Protein AF-A0A356FY74-F1 (afdb_monomer_lite)

Radius of gyration: 26.08 Å; chains: 1; bounding box: 62×65×78 Å

pLDDT: mean 78.7, std 21.92, range [28.75, 98.69]

Foldseek 3Di:
DDQAADADAAQPQQPDDDLPDALVSSLLSSLVSVLLNLLRHPLLVVLLPDDLVVVVVSLCQQQAPPHRLPCLVVSQVRFFKKFFLPDADPVRFTDIFTFGAQVVHLFKGFGSLLSSLLSSLQSSVSSVNDDPDDPVLVVCVVVPVPDSCPGQPDRFQSVLSSVLSNVQCVPQNSNRDSVNVSVSCVVSVVSHHIDGQQRIQTQKDQDDPPDALVVNCVSPQADSLQQCVQCVVDLARVDDDGRDIGGGDGSVRGQAGHPVVLVVLCPDCLCPPNDDDSNVVSVVSNVSNVVVVVVCVVVCVSNVNPPPDDDDDDDDPDDPPDDPVVVPPPDDDDDPVDDDPDPDDDDDD

Sequence (349 aa):
MKMTTYDIPKHEGFKHLNPKSSDYEKAVTGIFNEMKLRQQDKDVENIQKSNLIIKNKMMLFLARSNAKWDHKPVLKKHISSYFHKKLTNAKGRPATVFGTMIPGDNKYLYDHDIWSNIHYGYAGKLSDVYGWNLDIAGRLNDVANGHFNNVIGDKNTDANAVNLGMYLFDKYGTDLKKSDLEREVFNNRAKLNRYERKDLIEKLHIVKAGDTIFNIAKENNIAPEEILHKNPQLTDVRHLIPGTALKMPDPTEIRMLSDKDLNDVLNSSAYLFEHGEEHDKLVEVVKHHFEAKEDYKNLTALLNIAADAPLYVWETQNDDRVRAEHAERNGGVFDAENPQPRRSVQLPL

Structure (mmCIF, N/CA/C/O backbone):
data_AF-A0A356FY74-F1
#
_entry.id   AF-A0A356FY74-F1
#
loop_
_atom_site.group_PDB
_atom_site.id
_atom_site.type_symbol
_atom_site.label_atom_id
_atom_site.label_alt_id
_atom_site.label_comp_id
_atom_site.label_asym_id
_atom_site.label_entity_id
_atom_site.label_seq_id
_atom_site.pdbx_PDB_ins_code
_atom_site.Cartn_x
_atom_site.Cartn_y
_atom_site.Cartn_z
_atom_site.occupancy
_atom_site.B_iso_or_equiv
_atom_site.auth_seq_id
_atom_site.auth_comp_id
_atom_site.auth_asym_id
_atom_site.auth_atom_id
_atom_site.pdbx_PDB_model_num
ATOM 1 N N . MET A 1 1 ? -21.123 -5.390 34.838 1.00 45.50 1 MET A N 1
ATOM 2 C CA . MET A 1 1 ? -19.764 -5.180 35.387 1.00 45.50 1 MET A CA 1
ATOM 3 C C . MET A 1 1 ? -19.144 -4.036 34.593 1.00 45.50 1 MET A C 1
ATOM 5 O O . MET A 1 1 ? -19.097 -4.158 33.376 1.00 45.50 1 MET A O 1
ATOM 9 N N . LYS A 1 2 ? -18.793 -2.893 35.204 1.00 56.44 2 LYS A N 1
ATOM 10 C CA . LYS A 1 2 ? -18.087 -1.822 34.471 1.00 56.44 2 LYS A CA 1
ATOM 11 C C . LYS A 1 2 ? -16.688 -2.340 34.136 1.00 56.44 2 LYS A C 1
ATOM 13 O O . LYS A 1 2 ? -15.957 -2.685 35.059 1.00 56.44 2 LYS A O 1
ATOM 18 N N . MET A 1 3 ? -16.343 -2.438 32.853 1.00 64.88 3 MET A N 1
ATOM 19 C CA . MET A 1 3 ? -14.958 -2.696 32.459 1.00 64.88 3 MET A CA 1
ATOM 20 C C . MET A 1 3 ? -14.095 -1.495 32.857 1.00 64.88 3 MET A C 1
ATOM 22 O O . MET A 1 3 ? -14.506 -0.350 32.678 1.00 64.88 3 MET A O 1
ATOM 26 N N . THR A 1 4 ? -12.921 -1.756 33.426 1.00 84.19 4 THR A N 1
ATOM 27 C CA . THR A 1 4 ? -11.936 -0.719 33.746 1.00 84.19 4 THR A CA 1
ATOM 28 C C . THR A 1 4 ? -11.399 -0.111 32.451 1.00 84.19 4 THR A C 1
ATOM 30 O O . THR A 1 4 ? -11.009 -0.845 31.546 1.00 84.19 4 THR A O 1
ATOM 33 N N . THR A 1 5 ? -11.370 1.220 32.365 1.00 89.69 5 THR A N 1
ATOM 34 C CA . THR A 1 5 ? -10.857 1.962 31.202 1.00 89.69 5 THR A CA 1
ATOM 35 C C . THR A 1 5 ? -9.521 2.640 31.508 1.00 89.69 5 THR A C 1
ATOM 37 O O . THR A 1 5 ? -9.326 3.187 32.599 1.00 89.69 5 THR A O 1
ATOM 40 N N . TYR A 1 6 ? -8.632 2.690 30.522 1.00 93.75 6 TYR A N 1
ATOM 41 C CA . TYR A 1 6 ? -7.262 3.192 30.607 1.00 93.75 6 TYR A CA 1
ATOM 42 C C . TYR A 1 6 ? -7.039 4.372 29.656 1.00 93.75 6 TYR A C 1
ATOM 44 O O . TYR A 1 6 ? -7.752 4.531 28.668 1.00 93.75 6 TYR A O 1
ATOM 52 N N . ASP A 1 7 ? -6.046 5.211 29.953 1.00 94.50 7 ASP A N 1
ATOM 53 C CA . ASP A 1 7 ? -5.566 6.192 28.978 1.00 94.50 7 ASP A CA 1
ATOM 54 C C . ASP A 1 7 ? -4.569 5.503 28.046 1.00 94.50 7 ASP A C 1
ATOM 56 O O . ASP A 1 7 ? -3.434 5.218 28.430 1.00 94.50 7 ASP A O 1
ATOM 60 N N . ILE A 1 8 ? -5.035 5.139 26.855 1.00 95.50 8 ILE A N 1
ATOM 61 C CA . ILE A 1 8 ? -4.233 4.367 25.909 1.00 95.50 8 ILE A CA 1
ATOM 62 C C . ILE A 1 8 ? -3.360 5.320 25.093 1.00 95.50 8 ILE A C 1
ATOM 64 O O . ILE A 1 8 ? -3.893 6.240 24.470 1.00 95.50 8 ILE A O 1
ATOM 68 N N . PRO A 1 9 ? -2.037 5.114 25.028 1.00 95.25 9 PRO A N 1
ATOM 69 C CA . PRO A 1 9 ? -1.177 5.960 24.219 1.00 95.25 9 PRO A CA 1
ATOM 70 C C . PRO A 1 9 ? -1.485 5.869 22.723 1.00 95.25 9 PRO A C 1
ATOM 72 O O . PRO A 1 9 ? -2.018 4.887 22.203 1.00 95.25 9 PRO A O 1
ATOM 75 N N . LYS A 1 10 ? -1.087 6.914 22.001 1.00 94.88 10 LYS A N 1
ATOM 76 C CA . LYS A 1 10 ? -1.122 6.937 20.540 1.00 94.88 10 LYS A CA 1
ATOM 77 C C . LYS A 1 10 ? -0.196 5.854 19.965 1.00 94.88 10 LYS A C 1
ATOM 79 O O . LYS A 1 10 ? 0.964 5.765 20.365 1.00 94.88 10 LYS A O 1
ATOM 84 N N . HIS A 1 11 ? -0.702 5.104 18.980 1.00 96.12 11 HIS A N 1
ATOM 85 C CA . HIS A 1 11 ? 0.029 4.083 18.207 1.00 96.12 11 HIS A CA 1
ATOM 86 C C . HIS A 1 11 ? 0.535 2.880 19.022 1.00 96.12 11 HIS A C 1
ATOM 88 O O . HIS A 1 11 ? 1.480 2.202 18.614 1.00 96.12 11 HIS A O 1
ATOM 94 N N . GLU A 1 12 ? -0.081 2.606 20.170 1.00 97.25 12 GLU A N 1
ATOM 95 C CA . GLU A 1 12 ? 0.266 1.483 21.045 1.00 97.25 12 GLU A CA 1
ATOM 96 C C . GLU A 1 12 ? 0.179 0.124 20.326 1.00 97.25 12 GLU A C 1
ATOM 98 O O . GLU A 1 12 ? 1.065 -0.717 20.474 1.00 97.25 12 GLU A O 1
ATOM 103 N N . GLY A 1 13 ? -0.823 -0.064 19.462 1.00 97.12 13 GLY A N 1
ATOM 104 C CA . GLY A 1 13 ? -1.043 -1.298 18.706 1.00 97.12 13 GLY A CA 1
ATOM 105 C C . GLY A 1 13 ? 0.074 -1.644 17.715 1.00 97.12 13 GLY A C 1
ATOM 106 O O . GLY A 1 13 ? 0.161 -2.791 17.272 1.00 97.12 13 GLY A O 1
ATOM 107 N N . PHE A 1 14 ? 0.955 -0.686 17.410 1.00 97.75 14 PHE A N 1
ATOM 108 C CA . PHE A 1 14 ? 2.073 -0.839 16.477 1.00 97.75 14 PHE A CA 1
ATOM 109 C C . PHE A 1 14 ? 3.430 -1.100 17.159 1.00 97.75 14 PHE A C 1
ATOM 111 O O . PHE A 1 14 ? 4.399 -1.401 16.467 1.00 97.75 14 PHE A O 1
ATOM 118 N N . LYS A 1 15 ? 3.547 -1.007 18.493 1.00 95.69 15 LYS A N 1
ATOM 119 C CA . LYS A 1 15 ? 4.857 -1.055 19.181 1.00 95.69 15 LYS A CA 1
ATOM 120 C C . LYS A 1 15 ? 5.555 -2.418 19.165 1.00 95.69 15 LYS A C 1
ATOM 122 O O . LYS A 1 15 ? 6.780 -2.469 19.224 1.00 95.69 15 LYS A O 1
ATOM 127 N N . HIS A 1 16 ? 4.796 -3.509 19.105 1.00 92.88 16 HIS A N 1
ATOM 128 C CA . HIS A 1 16 ? 5.314 -4.877 19.255 1.00 92.88 16 HIS A CA 1
ATOM 129 C C . HIS A 1 16 ? 5.089 -5.737 18.006 1.00 92.88 16 HIS A C 1
ATOM 131 O O . HIS A 1 16 ? 4.932 -6.954 18.092 1.00 92.88 16 HIS A O 1
ATOM 137 N N . LEU A 1 17 ? 5.044 -5.103 16.832 1.00 95.19 17 LEU A N 1
ATOM 138 C CA . LEU A 1 17 ? 4.911 -5.814 15.566 1.00 95.19 17 LEU A CA 1
ATOM 139 C C . LEU A 1 17 ? 6.192 -6.587 15.241 1.00 95.19 17 LEU A C 1
ATOM 141 O O . LEU A 1 17 ? 7.301 -6.107 15.471 1.00 95.19 17 LEU A O 1
ATOM 145 N N . ASN A 1 18 ? 6.041 -7.772 14.650 1.00 94.12 18 ASN A N 1
ATOM 146 C CA . ASN A 1 18 ? 7.181 -8.529 14.150 1.00 94.12 18 ASN A CA 1
ATOM 147 C C . ASN A 1 18 ? 7.831 -7.762 12.976 1.00 94.12 18 ASN A C 1
ATOM 149 O O . ASN A 1 18 ? 7.186 -7.566 11.940 1.00 94.12 18 ASN A O 1
ATOM 153 N N . PRO A 1 19 ? 9.108 -7.349 13.082 1.00 88.94 19 PRO A N 1
ATOM 154 C CA . PRO A 1 19 ? 9.764 -6.558 12.042 1.00 88.94 19 PRO A CA 1
ATOM 155 C C . PRO A 1 19 ? 9.922 -7.321 10.719 1.00 88.94 19 PRO A C 1
ATOM 157 O O . PRO A 1 19 ? 9.977 -6.691 9.662 1.00 88.94 19 PRO A O 1
ATOM 160 N N . LYS A 1 20 ? 9.944 -8.662 10.764 1.00 89.06 20 LYS A N 1
ATOM 161 C CA . LYS A 1 20 ? 10.050 -9.538 9.586 1.00 89.06 20 LYS A CA 1
ATOM 162 C C . LYS A 1 20 ? 8.712 -9.795 8.887 1.00 89.06 20 LYS A C 1
ATOM 164 O O . LYS A 1 20 ? 8.700 -10.397 7.819 1.00 89.06 20 LYS A O 1
ATOM 169 N N . SER A 1 21 ? 7.594 -9.372 9.476 1.00 93.44 21 SER A N 1
ATOM 170 C CA . SER A 1 21 ? 6.282 -9.498 8.843 1.00 93.44 21 SER A CA 1
ATOM 171 C C . SER A 1 21 ? 6.189 -8.653 7.571 1.00 93.44 21 SER A C 1
ATOM 173 O O . SER A 1 21 ? 6.842 -7.610 7.452 1.00 93.44 21 SER A O 1
ATOM 175 N N . SER A 1 22 ? 5.342 -9.089 6.637 1.00 93.88 22 SER A N 1
ATOM 176 C CA . SER A 1 22 ? 5.011 -8.304 5.447 1.00 93.88 22 SER A CA 1
ATOM 177 C C . SER A 1 22 ? 4.361 -6.972 5.828 1.00 93.88 22 SER A C 1
ATOM 179 O O . SER A 1 22 ? 3.810 -6.816 6.921 1.00 93.88 22 SER A O 1
ATOM 181 N N . ASP A 1 23 ? 4.385 -6.015 4.907 1.00 95.56 23 ASP A N 1
ATOM 182 C CA . ASP A 1 23 ? 3.761 -4.706 5.112 1.00 95.56 23 ASP A CA 1
ATOM 183 C C . ASP A 1 23 ? 2.264 -4.824 5.407 1.00 95.56 23 ASP A C 1
ATOM 185 O O . ASP A 1 23 ? 1.752 -4.154 6.304 1.00 95.56 23 ASP A O 1
ATOM 189 N N . TYR A 1 24 ? 1.571 -5.726 4.701 1.00 97.19 24 TYR A N 1
ATOM 190 C CA . TYR A 1 24 ? 0.172 -6.049 4.980 1.00 97.19 24 TYR A CA 1
ATOM 191 C C . TYR A 1 24 ? -0.007 -6.544 6.409 1.00 97.19 24 TYR A C 1
ATOM 193 O O . TYR A 1 24 ? -0.835 -6.002 7.133 1.00 97.19 24 TYR A O 1
ATOM 201 N N . GLU A 1 25 ? 0.797 -7.524 6.824 1.00 97.88 25 GLU A N 1
ATOM 202 C CA . GLU A 1 25 ? 0.691 -8.136 8.145 1.00 97.88 25 GLU A CA 1
ATOM 203 C C . GLU A 1 25 ? 0.953 -7.119 9.263 1.00 97.88 25 GLU A C 1
ATOM 205 O O . GLU A 1 25 ? 0.241 -7.104 10.267 1.00 97.88 25 GLU A O 1
ATOM 210 N N . LYS A 1 26 ? 1.919 -6.213 9.073 1.00 98.12 26 LYS A N 1
ATOM 211 C CA . LYS A 1 26 ? 2.174 -5.095 9.992 1.00 98.12 26 LYS A CA 1
ATOM 212 C C . LYS A 1 26 ? 0.980 -4.144 10.068 1.00 98.12 26 LYS A C 1
ATOM 214 O O . LYS A 1 26 ? 0.550 -3.803 11.169 1.00 98.12 26 LYS A O 1
ATOM 219 N N . ALA A 1 27 ? 0.432 -3.738 8.922 1.00 98.25 27 ALA A N 1
ATOM 220 C CA . ALA A 1 27 ? -0.698 -2.816 8.864 1.00 98.25 27 ALA A CA 1
ATOM 221 C C . ALA A 1 27 ? -1.961 -3.413 9.502 1.00 98.25 27 ALA A C 1
ATOM 223 O O . ALA A 1 27 ? -2.534 -2.804 10.406 1.00 98.25 27 ALA A O 1
ATOM 224 N N . VAL A 1 28 ? -2.363 -4.621 9.092 1.00 98.44 28 VAL A N 1
ATOM 225 C CA . VAL A 1 28 ? -3.583 -5.268 9.594 1.00 98.44 28 VAL A CA 1
ATOM 226 C C . VAL A 1 28 ? -3.469 -5.612 11.079 1.00 98.44 28 VAL A C 1
ATOM 228 O O . VAL A 1 28 ? -4.415 -5.374 11.825 1.00 98.44 28 VAL A O 1
ATOM 231 N N . THR A 1 29 ? -2.308 -6.093 11.541 1.00 98.56 29 THR A N 1
ATOM 232 C CA . THR A 1 29 ? -2.083 -6.397 12.963 1.00 98.56 29 THR A CA 1
ATOM 233 C C . THR A 1 29 ? -2.094 -5.129 13.803 1.00 98.56 29 THR A C 1
ATOM 235 O O . THR A 1 29 ? -2.774 -5.086 14.825 1.00 98.56 29 THR A O 1
ATOM 238 N N . GLY A 1 30 ? -1.389 -4.080 13.367 1.00 98.44 30 GLY A N 1
ATOM 239 C CA . GLY A 1 30 ? -1.345 -2.811 14.088 1.00 98.44 30 GLY A CA 1
ATOM 240 C C . GLY A 1 30 ? -2.729 -2.184 14.237 1.00 98.44 30 GLY A C 1
ATOM 241 O O . GLY A 1 30 ? -3.134 -1.831 15.343 1.00 98.44 30 GLY A O 1
ATOM 242 N N . ILE A 1 31 ? -3.503 -2.135 13.148 1.00 98.50 31 ILE A N 1
ATOM 243 C CA . ILE A 1 31 ? -4.882 -1.632 13.178 1.00 98.50 31 ILE A CA 1
ATOM 244 C C . ILE A 1 31 ? -5.798 -2.502 14.028 1.00 98.50 31 ILE A C 1
ATOM 246 O O . ILE A 1 31 ? -6.584 -1.969 14.810 1.00 98.50 31 ILE A O 1
ATOM 250 N N . PHE A 1 32 ? -5.706 -3.824 13.902 1.00 98.69 32 PHE A N 1
ATOM 251 C CA . PHE A 1 32 ? -6.495 -4.733 14.723 1.00 98.69 32 PHE A CA 1
ATOM 252 C C . PHE A 1 32 ? -6.215 -4.519 16.216 1.00 98.69 32 PHE A C 1
ATOM 254 O O . PHE A 1 32 ? -7.147 -4.406 17.013 1.00 98.69 32 PHE A O 1
ATOM 261 N N . ASN A 1 33 ? -4.942 -4.388 16.592 1.00 98.44 33 ASN A N 1
ATOM 262 C CA . ASN A 1 33 ? -4.545 -4.100 17.965 1.00 98.44 33 ASN A CA 1
ATOM 263 C C . ASN A 1 33 ? -5.109 -2.753 18.438 1.00 98.44 33 ASN A C 1
ATOM 265 O O . ASN A 1 33 ? -5.674 -2.687 19.526 1.00 98.44 33 ASN A O 1
ATOM 269 N N . GLU A 1 34 ? -5.031 -1.699 17.618 1.00 98.25 34 GLU A N 1
ATOM 270 C CA . GLU A 1 34 ? -5.652 -0.404 17.931 1.00 98.25 34 GLU A CA 1
ATOM 271 C C . GLU A 1 34 ? -7.166 -0.541 18.157 1.00 98.25 34 GLU A C 1
ATOM 273 O O . GLU A 1 34 ? -7.675 -0.036 19.155 1.00 98.25 34 GLU A O 1
ATOM 278 N N . MET A 1 35 ? -7.888 -1.283 17.306 1.00 97.94 35 MET A N 1
ATOM 279 C CA . MET A 1 35 ? -9.326 -1.544 17.481 1.00 97.94 35 MET A CA 1
ATOM 280 C C . MET A 1 35 ? -9.641 -2.258 18.801 1.00 97.94 35 MET A C 1
ATOM 282 O O . MET A 1 35 ? -10.640 -1.940 19.450 1.00 97.94 35 MET A O 1
ATOM 286 N N . LYS A 1 36 ? -8.805 -3.221 19.210 1.00 97.19 36 LYS A N 1
ATOM 287 C CA . LYS A 1 36 ? -8.963 -3.933 20.487 1.00 97.19 36 LYS A CA 1
ATOM 288 C C . LYS A 1 36 ? -8.682 -3.044 21.681 1.00 97.19 36 LYS A C 1
ATOM 290 O O . LYS A 1 36 ? -9.467 -3.032 22.624 1.00 97.19 36 LYS A O 1
ATOM 295 N N . LEU A 1 37 ? -7.627 -2.246 21.601 1.00 96.88 37 LEU A N 1
ATOM 296 C CA . LEU A 1 37 ? -7.288 -1.275 22.626 1.00 96.88 37 LEU A CA 1
ATOM 297 C C . LEU A 1 37 ? -8.432 -0.275 22.846 1.00 96.88 37 LEU A C 1
ATOM 299 O O . LEU A 1 37 ? -8.812 -0.039 23.990 1.00 96.88 37 LEU A O 1
ATOM 303 N N . ARG A 1 38 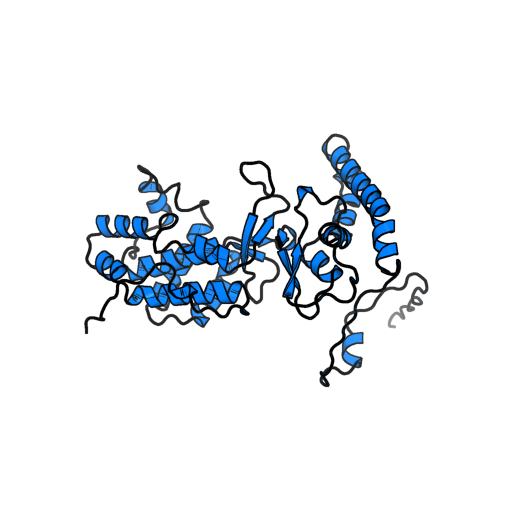? -9.076 0.230 21.781 1.00 95.56 38 ARG A N 1
ATOM 304 C CA . ARG A 1 38 ? -10.202 1.178 21.906 1.00 95.56 38 ARG A CA 1
ATOM 305 C C . ARG A 1 38 ? -11.344 0.687 22.807 1.00 95.56 38 ARG A C 1
ATOM 307 O O . ARG A 1 38 ? -12.022 1.514 23.405 1.00 95.56 38 ARG A O 1
ATOM 314 N N . GLN A 1 39 ? -11.542 -0.624 22.961 1.00 94.12 39 GLN A N 1
ATOM 315 C CA . GLN A 1 39 ? -12.596 -1.186 23.822 1.00 94.12 39 GLN A CA 1
ATOM 316 C C . GLN A 1 39 ? -12.434 -0.825 25.307 1.00 94.12 39 GLN A C 1
ATOM 318 O O . GLN A 1 39 ? -13.412 -0.839 26.049 1.00 94.12 39 GLN A O 1
ATOM 323 N N . GLN A 1 40 ? -11.212 -0.505 25.738 1.00 93.88 40 GLN A N 1
ATOM 324 C CA . GLN A 1 40 ? -10.881 -0.141 27.117 1.00 93.88 40 GLN A CA 1
ATOM 325 C C . GLN A 1 40 ? -10.337 1.291 27.214 1.00 93.88 40 GLN A C 1
ATOM 327 O O . GLN A 1 40 ? -9.708 1.643 28.207 1.00 93.88 40 GLN A O 1
ATOM 332 N N . ASP A 1 41 ? -10.538 2.127 26.197 1.00 95.81 41 ASP A N 1
ATOM 333 C CA . ASP A 1 41 ? -9.978 3.478 26.151 1.00 95.81 41 ASP A CA 1
ATOM 334 C C . ASP A 1 41 ? -10.898 4.489 26.851 1.00 95.81 41 ASP A C 1
ATOM 336 O O . ASP A 1 41 ? -12.095 4.569 26.559 1.00 95.81 41 ASP A O 1
ATOM 340 N N . LYS A 1 42 ? -10.339 5.307 27.749 1.00 95.81 42 LYS A N 1
ATOM 341 C CA . LYS A 1 42 ? -11.064 6.401 28.417 1.00 95.81 42 LYS A CA 1
ATOM 342 C C . LYS A 1 42 ? -11.674 7.381 27.420 1.00 95.81 42 LYS A C 1
ATOM 344 O O . LYS A 1 42 ? -12.750 7.907 27.685 1.00 95.81 42 LYS A O 1
ATOM 349 N N . ASP A 1 43 ? -11.030 7.611 26.276 1.00 95.19 43 ASP A N 1
ATOM 350 C CA . ASP A 1 43 ? -11.584 8.491 25.244 1.00 95.19 43 ASP A CA 1
ATOM 351 C C . ASP A 1 43 ? -12.907 7.955 24.684 1.00 95.19 43 ASP A C 1
ATOM 353 O O . ASP A 1 43 ? -13.856 8.719 24.516 1.00 95.19 43 ASP A O 1
ATOM 357 N N . VAL A 1 44 ? -13.004 6.639 24.468 1.00 94.88 44 VAL A N 1
ATOM 358 C CA . VAL A 1 44 ? -14.241 5.982 24.020 1.00 94.88 44 VAL A CA 1
ATOM 359 C C . VAL A 1 44 ? -15.322 6.098 25.094 1.00 94.88 44 VAL A C 1
ATOM 361 O O . VAL A 1 44 ? -16.447 6.491 24.787 1.00 94.88 44 VAL A O 1
ATOM 364 N N . GLU A 1 45 ? -14.981 5.839 26.360 1.00 94.62 45 GLU A N 1
ATOM 365 C CA . GLU A 1 45 ? -15.925 5.969 27.479 1.00 94.62 45 GLU A CA 1
ATOM 366 C C . GLU A 1 45 ? -16.451 7.410 27.622 1.00 94.62 45 GLU A C 1
ATOM 368 O O . GLU A 1 45 ? -17.647 7.637 27.829 1.00 94.62 45 GLU A O 1
ATOM 373 N N . ASN A 1 46 ? -15.565 8.399 27.474 1.00 93.69 46 ASN A N 1
ATOM 374 C CA . ASN A 1 46 ? -15.916 9.815 27.543 1.00 93.69 46 ASN A CA 1
ATOM 375 C C . ASN A 1 46 ? -16.833 10.230 26.384 1.00 93.69 46 ASN A C 1
ATOM 377 O O . ASN A 1 46 ? -17.787 10.982 26.601 1.00 93.69 46 ASN A O 1
ATOM 381 N N . ILE A 1 47 ? -16.591 9.721 25.169 1.00 91.94 47 ILE A N 1
ATOM 382 C CA . ILE A 1 47 ? -17.488 9.945 24.031 1.00 91.94 47 ILE A CA 1
ATOM 383 C C . ILE A 1 47 ? -18.859 9.331 24.323 1.00 91.94 47 ILE A C 1
ATOM 385 O O . ILE A 1 47 ? -19.864 10.034 24.255 1.00 91.94 47 ILE A O 1
ATOM 389 N N . GLN A 1 48 ? -18.927 8.060 24.720 1.00 92.81 48 GLN A N 1
ATOM 390 C CA . GLN A 1 48 ? -20.198 7.367 24.966 1.00 92.81 48 GLN A CA 1
ATOM 391 C C . GLN A 1 48 ? -21.090 8.090 25.991 1.00 92.81 48 GLN A C 1
ATOM 393 O O . GLN A 1 48 ? -22.304 8.160 25.798 1.00 92.81 48 GLN A O 1
ATOM 398 N N . LYS A 1 49 ? -20.497 8.672 27.045 1.00 92.81 49 LYS A N 1
ATOM 399 C CA . LYS A 1 49 ? -21.201 9.434 28.098 1.00 92.81 49 LYS A CA 1
ATOM 400 C C . LYS A 1 49 ? -21.638 10.844 27.680 1.00 92.81 49 LYS A C 1
ATOM 402 O O . LYS A 1 49 ? -22.378 11.495 28.416 1.00 92.81 49 LYS A O 1
ATOM 407 N N . SER A 1 50 ? -21.161 11.341 26.545 1.00 89.19 50 SER A N 1
ATOM 408 C CA . SER A 1 50 ? -21.406 12.708 26.084 1.00 89.19 50 SER A CA 1
ATOM 409 C C . SER A 1 50 ? -22.690 12.827 25.254 1.00 89.19 50 SER A C 1
ATOM 411 O O . SER A 1 50 ? -23.190 11.852 24.700 1.00 89.19 50 SER A O 1
ATOM 413 N N . ASN A 1 51 ? -23.228 14.043 25.107 1.00 88.75 51 ASN A N 1
ATOM 414 C CA . ASN A 1 51 ? -24.326 14.291 24.162 1.00 88.75 51 ASN A CA 1
ATOM 415 C C . ASN A 1 51 ? -23.832 14.284 22.701 1.00 88.75 51 ASN A C 1
ATOM 417 O O . ASN A 1 51 ? -22.645 14.483 22.441 1.00 88.75 51 ASN A O 1
ATOM 421 N N . LEU A 1 52 ? -24.750 14.122 21.742 1.00 80.75 52 LEU A N 1
ATOM 422 C CA . LEU A 1 52 ? -24.443 13.928 20.317 1.00 80.75 52 LEU A CA 1
ATOM 423 C C . LEU A 1 52 ? -23.506 14.991 19.709 1.00 80.75 52 LEU A C 1
ATOM 425 O O . LEU A 1 52 ? -22.623 14.658 18.921 1.00 80.75 52 LEU A O 1
ATOM 429 N N . ILE A 1 53 ? -23.662 16.267 20.077 1.00 77.50 53 ILE A N 1
ATOM 430 C CA . ILE A 1 53 ? -22.812 17.350 19.553 1.00 77.50 53 ILE A CA 1
ATOM 431 C C . ILE A 1 53 ? -21.373 17.176 20.048 1.00 77.50 53 ILE A C 1
ATOM 433 O O . ILE A 1 53 ? -20.422 17.305 19.275 1.00 77.50 53 ILE A O 1
ATOM 437 N N . ILE A 1 54 ? -21.210 16.868 21.336 1.00 83.56 54 ILE A N 1
ATOM 438 C CA . ILE A 1 54 ? -19.898 16.644 21.948 1.00 83.56 54 ILE A CA 1
ATOM 439 C C . ILE A 1 54 ? -19.265 15.363 21.396 1.00 83.56 54 ILE A C 1
ATOM 441 O O . ILE A 1 54 ? -18.085 15.393 21.050 1.00 83.56 54 ILE A O 1
ATOM 445 N N . LYS A 1 55 ? -20.047 14.288 21.211 1.00 86.50 55 LYS A N 1
ATOM 446 C CA . LYS A 1 55 ? -19.582 13.038 20.590 1.00 86.50 55 LYS A CA 1
ATOM 447 C C . LYS A 1 55 ? -18.894 13.290 19.250 1.00 86.50 55 LYS A C 1
ATOM 449 O O . LYS A 1 55 ? -17.746 12.895 19.057 1.00 86.50 55 LYS A O 1
ATOM 454 N N . ASN A 1 56 ? -19.564 14.024 18.361 1.00 78.56 56 ASN A N 1
ATOM 455 C CA . ASN A 1 56 ? -19.037 14.350 17.035 1.00 78.56 56 ASN A CA 1
ATOM 456 C C . ASN A 1 56 ? -17.756 15.196 17.105 1.00 78.56 56 ASN A C 1
ATOM 458 O O . ASN A 1 56 ? -16.801 14.935 16.373 1.00 78.56 56 ASN A O 1
ATOM 462 N N . LYS A 1 57 ? -17.703 16.187 18.006 1.00 80.19 57 LYS A N 1
ATOM 463 C CA . LYS A 1 57 ? -16.508 17.027 18.195 1.00 80.19 57 LYS A CA 1
ATOM 464 C C . LYS A 1 57 ? -15.314 16.226 18.712 1.00 80.19 57 LYS A C 1
ATOM 466 O O . LYS A 1 57 ? -14.206 16.404 18.214 1.00 80.19 57 LYS A O 1
ATOM 471 N N . MET A 1 58 ? -15.532 15.350 19.690 1.00 84.19 58 MET A N 1
ATOM 472 C CA . MET A 1 58 ? -14.482 14.499 20.250 1.00 84.19 58 MET A CA 1
ATOM 473 C C . MET A 1 58 ? -13.963 13.492 19.221 1.00 84.19 58 MET A C 1
ATOM 475 O O . MET A 1 58 ? -12.752 13.363 19.066 1.00 84.19 58 MET A O 1
ATOM 479 N N . MET A 1 59 ? -14.858 12.855 18.457 1.00 84.69 59 MET A N 1
ATOM 480 C CA . MET A 1 59 ? -14.480 11.963 17.356 1.00 84.69 59 MET A CA 1
ATOM 481 C C . MET A 1 59 ? -13.569 12.674 16.348 1.00 84.69 59 MET A C 1
ATOM 483 O O . MET A 1 59 ? -12.481 12.191 16.035 1.00 84.69 59 MET A O 1
ATOM 487 N N . LEU A 1 60 ? -13.968 13.867 15.891 1.00 80.12 60 LEU A N 1
ATOM 488 C CA . LEU A 1 60 ? -13.158 14.667 14.970 1.00 80.12 60 LEU A CA 1
ATOM 489 C C . LEU A 1 60 ? -11.806 15.056 15.584 1.00 80.12 60 LEU A C 1
ATOM 491 O O . LEU A 1 60 ? -10.776 14.999 14.916 1.00 80.12 60 LEU A O 1
ATOM 495 N N . PHE A 1 61 ? -11.787 15.425 16.863 1.00 83.62 61 PHE A N 1
ATOM 496 C CA . PHE A 1 61 ? -10.557 15.779 17.566 1.00 83.62 61 PHE A CA 1
ATOM 497 C C . PHE A 1 61 ? -9.569 14.609 17.672 1.00 83.62 61 PHE A C 1
ATOM 499 O O . PHE A 1 61 ? -8.361 14.830 17.569 1.00 83.62 61 PHE A O 1
ATOM 506 N N . LEU A 1 62 ? -10.062 13.383 17.859 1.00 87.56 62 LEU A N 1
ATOM 507 C CA . LEU A 1 62 ? -9.229 12.183 17.965 1.00 87.56 62 LEU A CA 1
ATOM 508 C C . LEU A 1 62 ? -8.763 11.662 16.602 1.00 87.56 62 LEU A C 1
ATOM 510 O O . LEU A 1 62 ? -7.677 11.089 16.532 1.00 87.56 62 LEU A O 1
ATOM 514 N N . ALA A 1 63 ? -9.545 11.880 15.539 1.00 86.38 63 ALA A N 1
ATOM 515 C CA . ALA A 1 63 ? -9.263 11.401 14.183 1.00 86.38 63 ALA A CA 1
ATOM 516 C C . ALA A 1 63 ? -8.570 12.428 13.264 1.00 86.38 63 ALA A C 1
ATOM 518 O O . ALA A 1 63 ? -8.137 12.071 12.169 1.00 86.38 63 ALA A O 1
ATOM 519 N N . ARG A 1 64 ? -8.456 13.704 13.666 1.00 81.19 64 ARG A N 1
ATOM 520 C CA . ARG A 1 64 ? -7.754 14.727 12.868 1.00 81.19 64 ARG A CA 1
ATOM 521 C C . ARG A 1 64 ? -6.287 14.359 12.628 1.00 81.19 64 ARG A C 1
ATOM 523 O O . ARG A 1 64 ? -5.692 13.589 13.378 1.00 81.19 64 ARG A O 1
ATOM 530 N N . SER A 1 65 ? -5.685 14.996 11.625 1.00 81.81 65 SER A N 1
ATOM 531 C CA . SER A 1 65 ? -4.275 14.799 11.269 1.00 81.81 65 SER A CA 1
ATOM 532 C C . SER A 1 65 ? -3.354 14.840 12.492 1.00 81.81 65 SER A C 1
ATOM 534 O O . SER A 1 65 ? -3.389 15.773 13.300 1.00 81.81 65 SER A O 1
ATOM 536 N N . ASN A 1 66 ? -2.535 13.801 12.618 1.00 85.62 66 ASN A N 1
ATOM 537 C CA . ASN A 1 66 ? -1.591 13.552 13.693 1.00 85.62 66 ASN A CA 1
ATOM 538 C C . ASN A 1 66 ? -2.210 13.440 15.105 1.00 85.62 66 ASN A C 1
ATOM 540 O O . ASN A 1 66 ? -1.479 13.519 16.095 1.00 85.62 66 ASN A O 1
ATOM 544 N N . ALA A 1 67 ? -3.517 13.221 15.244 1.00 88.56 67 ALA A N 1
ATOM 545 C CA . ALA A 1 67 ? -4.146 12.939 16.534 1.00 88.56 67 ALA A CA 1
ATOM 546 C C . ALA A 1 67 ? -4.006 11.462 16.947 1.00 88.56 67 ALA A C 1
ATOM 548 O O . ALA A 1 67 ? -3.290 10.685 16.313 1.00 88.56 67 ALA A O 1
ATOM 549 N N . LYS A 1 68 ? -4.628 11.094 18.074 1.00 94.44 68 LYS A N 1
ATOM 550 C CA . LYS A 1 68 ? -4.478 9.777 18.713 1.00 94.44 68 LYS A CA 1
ATOM 551 C C . LYS A 1 68 ? -4.959 8.628 17.827 1.00 94.44 68 LYS A C 1
ATOM 553 O O . LYS A 1 68 ? -4.343 7.568 17.848 1.00 94.44 68 LYS A O 1
ATOM 558 N N . TRP A 1 69 ? -6.036 8.826 17.069 1.00 93.50 69 TRP A N 1
ATOM 559 C CA . TRP A 1 69 ? -6.604 7.795 16.196 1.00 93.50 69 TRP A CA 1
ATOM 560 C C . TRP A 1 69 ? -6.083 7.889 14.760 1.00 93.50 69 TRP A C 1
ATOM 562 O O . TRP A 1 69 ? -6.369 6.990 13.975 1.00 93.50 69 TRP A O 1
ATOM 572 N N . ASP A 1 70 ? -5.305 8.924 14.417 1.00 92.56 70 ASP A N 1
ATOM 573 C CA . ASP A 1 70 ? -4.665 9.025 13.106 1.00 92.56 70 ASP A CA 1
ATOM 574 C C . ASP A 1 70 ? -3.445 8.107 13.017 1.00 92.56 70 ASP A C 1
ATOM 576 O O . ASP A 1 70 ? -2.351 8.409 13.516 1.00 92.56 70 ASP A O 1
ATOM 580 N N . HIS A 1 71 ? -3.646 6.973 12.350 1.00 95.88 71 HIS A N 1
ATOM 581 C CA . HIS A 1 71 ? -2.632 5.935 12.184 1.00 95.88 71 HIS A CA 1
ATOM 582 C C . HIS A 1 71 ? -1.810 6.100 10.904 1.00 95.88 71 HIS A C 1
ATOM 584 O O . HIS A 1 71 ? -0.815 5.395 10.729 1.00 95.88 71 HIS A O 1
ATOM 590 N N . LYS A 1 72 ? -2.136 7.067 10.032 1.00 93.25 72 LYS A N 1
ATOM 591 C CA . LYS A 1 72 ? -1.403 7.290 8.771 1.00 93.25 72 LYS A CA 1
ATOM 592 C C . LYS A 1 72 ? 0.096 7.524 9.020 1.00 93.25 72 LYS A C 1
ATOM 594 O O . LYS A 1 72 ? 0.912 6.886 8.352 1.00 93.25 72 LYS A O 1
ATOM 599 N N . PRO A 1 73 ? 0.519 8.336 10.016 1.00 95.00 73 PRO A N 1
ATOM 600 C CA . PRO A 1 73 ? 1.940 8.558 10.276 1.00 95.00 73 PRO A CA 1
ATOM 601 C C . PRO A 1 73 ? 2.697 7.317 10.761 1.00 95.00 73 PRO A C 1
ATOM 603 O O . PRO A 1 73 ? 3.874 7.178 10.436 1.00 95.00 73 PRO A O 1
ATOM 606 N N . VAL A 1 74 ? 2.070 6.430 11.547 1.00 96.75 74 VAL A N 1
ATOM 607 C CA . VAL A 1 74 ? 2.738 5.200 12.013 1.00 96.75 74 VAL A CA 1
ATOM 608 C C . VAL A 1 74 ? 2.751 4.125 10.939 1.00 96.75 74 VAL A C 1
ATOM 610 O O . VAL A 1 74 ? 3.760 3.439 10.800 1.00 96.75 74 VAL A O 1
ATOM 613 N N . LEU A 1 75 ? 1.703 4.034 10.120 1.00 96.81 75 LEU A N 1
ATOM 614 C CA . LEU A 1 75 ? 1.659 3.131 8.972 1.00 96.81 75 LEU A CA 1
ATOM 615 C C . LEU A 1 75 ? 2.819 3.406 8.011 1.00 96.81 75 LEU A C 1
ATOM 617 O O . LEU A 1 75 ? 3.557 2.482 7.694 1.00 96.81 75 LEU A O 1
ATOM 621 N N . LYS A 1 76 ? 3.079 4.676 7.666 1.00 95.50 76 LYS A N 1
ATOM 622 C CA . LYS A 1 76 ? 4.214 5.084 6.807 1.00 95.50 76 LYS A CA 1
ATOM 623 C C . LYS A 1 76 ? 5.597 4.667 7.325 1.00 95.50 76 LYS A C 1
ATOM 625 O O . LYS A 1 76 ? 6.549 4.676 6.555 1.00 95.50 76 LYS A O 1
ATOM 630 N N . LYS A 1 77 ? 5.731 4.337 8.616 1.00 95.25 77 LYS A N 1
ATOM 631 C CA . LYS A 1 77 ? 6.985 3.829 9.205 1.00 95.25 77 LYS A CA 1
ATOM 632 C C . LYS A 1 77 ? 7.140 2.313 9.073 1.00 95.25 77 LYS A C 1
ATOM 634 O O . LYS A 1 77 ? 8.245 1.813 9.239 1.00 95.25 77 LYS A O 1
ATOM 639 N N . HIS A 1 78 ? 6.045 1.595 8.835 1.00 94.75 78 HIS A N 1
ATOM 640 C CA . HIS A 1 78 ? 5.995 0.132 8.864 1.00 94.75 78 HIS A CA 1
ATOM 641 C C . HIS A 1 78 ? 5.758 -0.504 7.495 1.00 94.75 78 HIS A C 1
ATOM 643 O O . HIS A 1 78 ? 5.907 -1.719 7.383 1.00 94.75 78 HIS A O 1
ATOM 649 N N . ILE A 1 79 ? 5.377 0.285 6.490 1.00 95.25 79 ILE A N 1
ATOM 650 C CA . ILE A 1 79 ? 5.039 -0.198 5.148 1.00 95.25 79 ILE A CA 1
ATOM 651 C C . ILE A 1 79 ? 5.873 0.507 4.082 1.00 95.25 79 ILE A C 1
ATOM 653 O O . ILE A 1 79 ? 6.315 1.646 4.267 1.00 95.25 79 ILE A O 1
ATOM 657 N N . SER A 1 80 ? 6.043 -0.166 2.951 1.00 94.94 80 SER A N 1
ATOM 658 C CA . SER A 1 80 ? 6.832 0.320 1.831 1.00 94.94 80 SER A CA 1
ATOM 659 C C . SER A 1 80 ? 6.202 1.533 1.156 1.00 94.94 80 SER A C 1
ATOM 661 O O . SER A 1 80 ? 4.996 1.797 1.228 1.00 94.94 80 SER A O 1
ATOM 663 N N . SER A 1 81 ? 7.062 2.281 0.472 1.00 96.06 81 SER A N 1
ATOM 664 C CA . SER A 1 81 ? 6.679 3.447 -0.312 1.00 96.06 81 SER A CA 1
ATOM 665 C C . SER A 1 81 ? 7.060 3.248 -1.768 1.00 96.06 81 SER A C 1
ATOM 667 O O . SER A 1 81 ? 8.068 2.610 -2.076 1.00 96.06 81 SER A O 1
ATOM 669 N N . TYR A 1 82 ? 6.258 3.827 -2.652 1.00 97.25 82 TYR A N 1
ATOM 670 C CA . TYR A 1 82 ? 6.385 3.674 -4.091 1.00 97.25 82 TYR A CA 1
ATOM 671 C C . TYR A 1 82 ? 6.284 5.042 -4.766 1.00 97.25 82 TYR A C 1
ATOM 673 O O . TYR A 1 82 ? 5.553 5.922 -4.304 1.00 97.25 82 TYR A O 1
ATOM 681 N N . PHE A 1 83 ? 7.000 5.228 -5.866 1.00 97.25 83 PHE A N 1
ATOM 682 C CA . PHE A 1 83 ? 6.731 6.286 -6.826 1.00 97.25 83 PHE A CA 1
ATOM 683 C C . PHE A 1 83 ? 5.586 5.869 -7.748 1.00 97.25 83 PHE A C 1
ATOM 685 O O . PHE A 1 83 ? 5.581 4.752 -8.261 1.00 97.25 83 PHE A O 1
ATOM 692 N N . HIS A 1 84 ? 4.639 6.769 -7.998 1.00 95.69 84 HIS A N 1
ATOM 693 C CA . HIS A 1 84 ? 3.621 6.574 -9.024 1.00 95.69 84 HIS A CA 1
ATOM 694 C C . HIS A 1 84 ? 4.130 7.111 -10.366 1.00 95.69 84 HIS A C 1
ATOM 696 O O . HIS A 1 84 ? 4.504 8.277 -10.455 1.00 95.69 84 HIS A O 1
ATOM 702 N N . LYS A 1 85 ? 4.096 6.295 -11.426 1.00 91.06 85 LYS A N 1
ATOM 703 C CA . LYS A 1 85 ? 4.668 6.651 -12.740 1.00 91.06 85 LYS A CA 1
ATOM 704 C C . LYS A 1 85 ? 3.953 7.817 -13.426 1.00 91.06 85 LYS A C 1
ATOM 706 O O . LYS A 1 85 ? 4.582 8.623 -14.091 1.00 91.06 85 LYS A O 1
ATOM 711 N N . LYS A 1 86 ? 2.630 7.888 -13.256 1.00 88.75 86 LYS A N 1
ATOM 712 C CA . LYS A 1 86 ? 1.756 8.860 -13.945 1.00 88.75 86 LYS A CA 1
ATOM 713 C C . LYS A 1 86 ? 1.279 10.036 -13.090 1.00 88.75 86 LYS A C 1
ATOM 715 O O . LYS A 1 86 ? 0.881 11.057 -13.633 1.00 88.75 86 LYS A O 1
ATOM 720 N N . LEU A 1 87 ? 1.252 9.886 -11.765 1.00 90.62 87 LEU A N 1
ATOM 721 C CA . LEU A 1 87 ? 0.714 10.909 -10.872 1.00 90.62 87 LEU A CA 1
ATOM 722 C C . LEU A 1 87 ? 1.854 11.764 -10.348 1.00 90.62 87 LEU A C 1
ATOM 724 O O . LEU A 1 87 ? 2.904 11.244 -9.972 1.00 90.62 87 LEU A O 1
ATOM 728 N N . THR A 1 88 ? 1.617 13.066 -10.255 1.00 90.06 88 THR A N 1
ATOM 729 C CA . THR A 1 88 ? 2.560 14.024 -9.686 1.00 90.06 88 THR A CA 1
ATOM 730 C C . THR A 1 88 ? 1.997 14.640 -8.412 1.00 90.06 88 THR A C 1
ATOM 732 O O . THR A 1 88 ? 0.790 14.700 -8.184 1.00 90.06 88 THR A O 1
ATOM 735 N N . ASN A 1 89 ? 2.889 15.063 -7.524 1.00 88.75 89 ASN A N 1
ATOM 736 C CA . ASN A 1 89 ? 2.535 15.867 -6.366 1.00 88.75 89 ASN A CA 1
ATOM 737 C C . ASN A 1 89 ? 2.421 17.352 -6.751 1.00 88.75 89 ASN A C 1
ATOM 739 O O . ASN A 1 89 ? 2.774 17.756 -7.855 1.00 88.75 89 ASN A O 1
ATOM 743 N N . ALA A 1 90 ? 2.011 18.195 -5.799 1.00 86.88 90 ALA A N 1
ATOM 744 C CA . ALA A 1 90 ? 1.856 19.641 -6.002 1.00 86.88 90 ALA A CA 1
ATOM 745 C C . ALA A 1 90 ? 3.136 20.380 -6.457 1.00 86.88 90 ALA A C 1
ATOM 747 O O . ALA A 1 90 ? 3.063 21.533 -6.864 1.00 86.88 90 ALA A O 1
ATOM 748 N N . LYS A 1 91 ? 4.313 19.743 -6.374 1.00 89.06 91 LYS A N 1
ATOM 749 C CA . LYS A 1 91 ? 5.599 20.278 -6.849 1.00 89.06 91 LYS A CA 1
ATOM 750 C C . LYS A 1 91 ? 5.996 19.730 -8.228 1.00 89.06 91 LYS A C 1
ATOM 752 O O . LYS A 1 91 ? 7.148 19.888 -8.616 1.00 89.06 91 LYS A O 1
ATOM 757 N N . GLY A 1 92 ? 5.100 19.023 -8.919 1.00 89.19 92 GLY A N 1
ATOM 758 C CA . GLY A 1 92 ? 5.356 18.412 -10.226 1.00 89.19 92 GLY A CA 1
ATOM 759 C C . GLY A 1 92 ? 6.271 17.183 -10.199 1.00 89.19 92 GLY A C 1
ATOM 760 O O . GLY A 1 92 ? 6.621 16.674 -11.255 1.00 89.19 92 GLY A O 1
ATOM 761 N N . ARG A 1 93 ? 6.666 16.682 -9.019 1.00 90.56 93 ARG A N 1
ATOM 762 C CA . ARG A 1 93 ? 7.476 15.453 -8.893 1.00 90.56 93 ARG A CA 1
ATOM 763 C C . ARG A 1 93 ? 6.574 14.227 -8.796 1.00 90.56 93 ARG A C 1
ATOM 765 O O . ARG A 1 93 ? 5.454 14.389 -8.305 1.00 90.56 93 ARG A O 1
ATOM 772 N N . PRO A 1 94 ? 7.037 13.014 -9.134 1.00 93.75 94 PRO A N 1
ATOM 773 C CA . PRO A 1 94 ? 6.225 11.813 -8.982 1.00 93.75 94 PRO A CA 1
ATOM 774 C C . PRO A 1 94 ? 5.626 11.669 -7.584 1.00 93.75 94 PRO A C 1
ATOM 776 O O . PRO A 1 94 ? 6.271 11.909 -6.552 1.00 93.75 94 PRO A O 1
ATOM 779 N N . ALA A 1 95 ? 4.345 11.317 -7.553 1.00 94.62 95 ALA A N 1
ATOM 780 C CA . ALA A 1 95 ? 3.614 11.128 -6.317 1.00 94.62 95 ALA A CA 1
ATOM 781 C C . ALA A 1 95 ? 4.208 9.944 -5.546 1.00 94.62 95 ALA A C 1
ATOM 783 O O . ALA A 1 95 ? 4.606 8.932 -6.121 1.00 94.62 95 ALA A O 1
ATOM 784 N N . THR A 1 96 ? 4.281 10.084 -4.224 1.00 94.44 96 THR A N 1
ATOM 785 C CA . THR A 1 96 ? 4.693 8.993 -3.339 1.00 94.44 96 THR A CA 1
ATOM 786 C C . THR A 1 96 ? 3.460 8.369 -2.728 1.00 94.44 96 THR A C 1
ATOM 788 O O . THR A 1 96 ? 2.734 9.052 -2.006 1.00 94.44 96 THR A O 1
ATOM 791 N N . VAL A 1 97 ? 3.265 7.083 -2.979 1.00 94.62 97 VAL A N 1
ATOM 792 C CA . VAL A 1 97 ? 2.190 6.299 -2.376 1.00 94.62 97 VAL A CA 1
ATOM 793 C C . VAL A 1 97 ? 2.775 5.365 -1.326 1.00 94.62 97 VAL A C 1
ATOM 795 O O . VAL A 1 97 ? 3.881 4.846 -1.480 1.00 94.62 97 VAL A O 1
ATOM 798 N N . PHE A 1 98 ? 2.040 5.174 -0.240 1.00 96.38 98 PHE A N 1
ATOM 799 C CA . PHE A 1 98 ? 2.337 4.176 0.780 1.00 96.38 98 PHE A CA 1
ATOM 800 C C . PHE A 1 98 ? 1.193 3.185 0.767 1.00 96.38 98 PHE A C 1
ATOM 802 O O . PHE A 1 98 ? 0.034 3.591 0.669 1.00 96.38 98 PHE A O 1
ATOM 809 N N . GLY A 1 99 ? 1.492 1.899 0.863 1.00 95.19 99 GLY A N 1
ATOM 810 C CA . GLY A 1 99 ? 0.436 0.914 0.753 1.00 95.19 99 GLY A CA 1
ATOM 811 C C . GLY A 1 99 ? 0.892 -0.500 1.004 1.00 95.19 99 GLY A C 1
ATOM 812 O O . GLY A 1 99 ? 2.066 -0.764 1.252 1.00 95.19 99 GLY A O 1
ATOM 813 N N . THR A 1 100 ? -0.073 -1.405 0.948 1.00 95.06 100 THR A N 1
ATOM 814 C CA . THR A 1 100 ? 0.150 -2.832 1.149 1.00 95.06 100 THR A CA 1
ATOM 815 C C . THR A 1 100 ? -0.507 -3.622 0.025 1.00 95.06 100 THR A C 1
ATOM 817 O O . THR A 1 100 ? -1.582 -3.270 -0.458 1.00 95.06 100 THR A O 1
ATOM 820 N N . MET A 1 101 ? 0.140 -4.695 -0.426 1.00 94.25 101 MET A N 1
ATOM 821 C CA . MET A 1 101 ? -0.539 -5.696 -1.251 1.00 94.25 101 MET A CA 1
ATOM 822 C C . MET A 1 101 ? -1.369 -6.583 -0.332 1.00 94.25 101 MET A C 1
ATOM 824 O O . MET A 1 101 ? -0.866 -7.049 0.691 1.00 94.25 101 MET A O 1
ATOM 828 N N . ILE A 1 102 ? -2.631 -6.821 -0.677 1.00 94.19 102 ILE A N 1
ATOM 829 C CA . ILE A 1 102 ? -3.471 -7.748 0.081 1.00 94.19 102 ILE A CA 1
ATOM 830 C C . ILE A 1 102 ? -3.138 -9.173 -0.389 1.00 94.19 102 ILE A C 1
ATOM 832 O O . ILE A 1 102 ? -3.144 -9.414 -1.596 1.00 94.19 102 ILE A O 1
ATOM 836 N N . PRO A 1 103 ? -2.865 -10.135 0.513 1.00 92.94 103 PRO A N 1
ATOM 837 C CA . PRO A 1 103 ? -2.633 -11.524 0.131 1.00 92.94 103 PRO A CA 1
ATOM 838 C C . PRO A 1 103 ? -3.745 -12.060 -0.782 1.00 92.94 103 PRO A C 1
ATOM 840 O O . PRO A 1 103 ? -4.928 -11.940 -0.471 1.00 92.94 103 PRO A O 1
ATOM 843 N N . GLY A 1 104 ? -3.359 -12.629 -1.925 1.00 89.88 104 GLY A N 1
ATOM 844 C CA . GLY A 1 104 ? -4.291 -13.084 -2.964 1.00 89.88 104 GLY A CA 1
ATOM 845 C C . GLY A 1 104 ? -4.690 -12.023 -4.001 1.00 89.88 104 GLY A C 1
ATOM 846 O O . GLY A 1 104 ? -5.401 -12.354 -4.945 1.00 89.88 104 GLY A O 1
ATOM 847 N N . ASP A 1 105 ? -4.226 -10.776 -3.874 1.00 89.94 105 ASP A N 1
ATOM 848 C CA . ASP A 1 105 ? -4.368 -9.720 -4.883 1.00 89.94 105 ASP A CA 1
ATOM 849 C C . ASP A 1 105 ? -3.015 -9.043 -5.146 1.00 89.94 105 ASP A C 1
ATOM 851 O O . ASP A 1 105 ? -2.589 -8.135 -4.434 1.00 89.94 105 ASP A O 1
ATOM 855 N N . ASN A 1 106 ? -2.328 -9.508 -6.189 1.00 87.19 106 ASN A N 1
ATOM 856 C CA . ASN A 1 106 ? -1.047 -8.962 -6.639 1.00 87.19 106 ASN A CA 1
ATOM 857 C C . ASN A 1 106 ? -1.201 -7.864 -7.706 1.00 87.19 106 ASN A C 1
ATOM 859 O O . ASN A 1 106 ? -0.208 -7.273 -8.130 1.00 87.19 106 ASN A O 1
ATOM 863 N N . LYS A 1 107 ? -2.431 -7.586 -8.160 1.00 92.75 107 LYS A N 1
ATOM 864 C CA . LYS A 1 107 ? -2.683 -6.592 -9.207 1.00 92.75 107 LYS A CA 1
ATOM 865 C C . LYS A 1 107 ? -2.685 -5.178 -8.638 1.00 92.75 107 LYS A C 1
ATOM 867 O O . LYS A 1 107 ? -2.330 -4.237 -9.351 1.00 92.75 107 LYS A O 1
ATOM 872 N N . TYR A 1 108 ? -3.079 -5.025 -7.378 1.00 95.31 108 TYR A N 1
ATOM 873 C CA . TYR A 1 108 ? -3.284 -3.724 -6.760 1.00 95.31 108 TYR A CA 1
ATOM 874 C C . TYR A 1 108 ? -2.464 -3.533 -5.482 1.00 95.31 108 TYR A C 1
ATOM 876 O O . TYR A 1 108 ? -2.376 -4.418 -4.633 1.00 95.31 108 TYR A O 1
ATOM 884 N N . LEU A 1 109 ? -1.918 -2.327 -5.325 1.00 96.06 109 LEU A N 1
ATOM 885 C CA . LEU A 1 109 ? -1.412 -1.825 -4.054 1.00 96.06 109 LEU A CA 1
ATOM 886 C C . LEU A 1 109 ? -2.514 -1.004 -3.384 1.00 96.06 109 LEU A C 1
ATOM 888 O O . LEU A 1 109 ? -3.006 -0.041 -3.967 1.00 96.06 109 LEU A O 1
ATOM 892 N N . TYR A 1 110 ? -2.879 -1.358 -2.162 1.00 95.81 110 TYR A N 1
ATOM 893 C CA . TYR A 1 110 ? -3.929 -0.690 -1.406 1.00 95.81 110 TYR A CA 1
ATOM 894 C C . TYR A 1 110 ? -3.346 0.458 -0.594 1.00 95.81 110 TYR A C 1
ATOM 896 O O . TYR A 1 110 ? -2.379 0.255 0.142 1.00 95.81 110 TYR A O 1
ATOM 904 N N . ASP A 1 111 ? -3.914 1.657 -0.741 1.00 95.31 111 ASP A N 1
ATOM 905 C CA . ASP A 1 111 ? -3.394 2.856 -0.082 1.00 95.31 111 ASP A CA 1
ATOM 906 C C . ASP A 1 111 ? -3.435 2.689 1.439 1.00 95.31 111 ASP A C 1
ATOM 908 O O . ASP A 1 111 ? -4.422 2.221 1.999 1.00 95.31 111 ASP A O 1
ATOM 912 N N . HIS A 1 112 ? -2.374 3.087 2.129 1.00 94.19 112 HIS A N 1
ATOM 913 C CA . HIS A 1 112 ? -2.298 2.995 3.580 1.00 94.19 112 HIS A CA 1
ATOM 914 C C . HIS A 1 112 ? -3.425 3.729 4.320 1.00 94.19 112 HIS A C 1
ATOM 916 O O . HIS A 1 112 ? -3.768 3.339 5.436 1.00 94.19 112 HIS A O 1
ATOM 922 N N . ASP A 1 113 ? -4.028 4.752 3.713 1.00 91.25 113 ASP A N 1
ATOM 923 C CA . ASP A 1 113 ? -5.110 5.524 4.313 1.00 91.25 113 ASP A CA 1
ATOM 924 C C . ASP A 1 113 ? -6.341 4.659 4.612 1.00 91.25 113 ASP A C 1
ATOM 926 O O . ASP A 1 113 ? -7.054 4.935 5.584 1.00 91.25 113 ASP A O 1
ATOM 930 N N . ILE A 1 114 ? -6.550 3.561 3.866 1.00 94.44 114 ILE A N 1
ATOM 931 C CA . ILE A 1 114 ? -7.679 2.648 4.103 1.00 94.44 114 ILE A CA 1
ATOM 932 C C . ILE A 1 114 ? -7.650 2.089 5.527 1.00 94.44 114 ILE A C 1
ATOM 934 O O . ILE A 1 114 ? -8.694 1.924 6.145 1.00 94.44 114 ILE A O 1
ATOM 938 N N . TRP A 1 115 ? -6.461 1.828 6.070 1.00 96.94 115 TRP A N 1
ATOM 939 C CA . TRP A 1 115 ? -6.270 1.183 7.366 1.00 96.94 115 TRP A CA 1
ATOM 940 C C . TRP A 1 115 ? -6.721 2.091 8.513 1.00 96.94 115 TRP A C 1
ATOM 942 O O . TRP A 1 115 ? -7.479 1.666 9.389 1.00 96.94 115 TRP A O 1
ATOM 952 N N . SER A 1 116 ? -6.331 3.368 8.463 1.00 94.25 116 SER A N 1
ATOM 953 C CA . SER A 1 116 ? -6.810 4.394 9.397 1.00 94.25 116 SER A CA 1
ATOM 954 C C . SER A 1 116 ? -8.312 4.630 9.247 1.00 94.25 116 SER A C 1
ATOM 956 O O . SER A 1 116 ? -9.019 4.705 10.248 1.00 94.25 116 SER A O 1
ATOM 958 N N . ASN A 1 117 ? -8.815 4.677 8.010 1.00 92.00 117 ASN A N 1
ATOM 959 C CA . ASN A 1 117 ? -10.231 4.913 7.733 1.00 92.00 117 ASN A CA 1
ATOM 960 C C . ASN A 1 117 ? -11.126 3.768 8.245 1.00 92.00 117 ASN A C 1
ATOM 962 O O . ASN A 1 117 ? -12.145 4.030 8.885 1.00 92.00 117 ASN A O 1
ATOM 966 N N . ILE A 1 118 ? -10.717 2.506 8.074 1.00 96.00 118 ILE A N 1
ATOM 967 C CA . ILE A 1 118 ? -11.402 1.346 8.673 1.00 96.00 118 ILE A CA 1
ATOM 968 C C . ILE A 1 118 ? -11.396 1.457 10.205 1.00 96.00 118 ILE A C 1
ATOM 970 O O . ILE A 1 118 ? -12.426 1.233 10.845 1.00 96.00 118 ILE A O 1
ATOM 974 N N . HIS A 1 119 ? -10.273 1.851 10.817 1.00 97.06 119 HIS A N 1
ATOM 975 C CA . HIS A 1 119 ? -10.234 2.097 12.260 1.00 97.06 119 HIS A CA 1
ATOM 976 C C . HIS A 1 119 ? -11.208 3.210 12.684 1.00 97.06 119 HIS A C 1
ATOM 978 O O . HIS A 1 119 ? -11.910 3.032 13.678 1.00 97.06 119 HIS A O 1
ATOM 984 N N . TYR A 1 120 ? -11.307 4.321 11.942 1.00 93.31 120 TYR A N 1
ATOM 985 C CA . TYR A 1 120 ? -12.256 5.401 12.249 1.00 93.31 120 TYR A CA 1
ATOM 986 C C . TYR A 1 120 ? -13.700 4.903 12.283 1.00 93.31 120 TYR A C 1
ATOM 988 O O . TYR A 1 120 ? -14.422 5.192 13.238 1.00 93.31 120 TYR A O 1
ATOM 996 N N . GLY A 1 121 ? -14.109 4.120 11.282 1.00 91.69 121 GLY A N 1
ATOM 997 C CA . GLY A 1 121 ? -15.453 3.548 11.229 1.00 91.69 121 GLY A CA 1
ATOM 998 C C . GLY A 1 121 ? -15.754 2.641 12.419 1.00 91.69 121 GLY A C 1
ATOM 999 O O . GLY A 1 121 ? -16.769 2.816 13.096 1.00 91.69 121 GLY A O 1
ATOM 1000 N N . TYR A 1 122 ? -14.836 1.717 12.720 1.00 96.25 122 TYR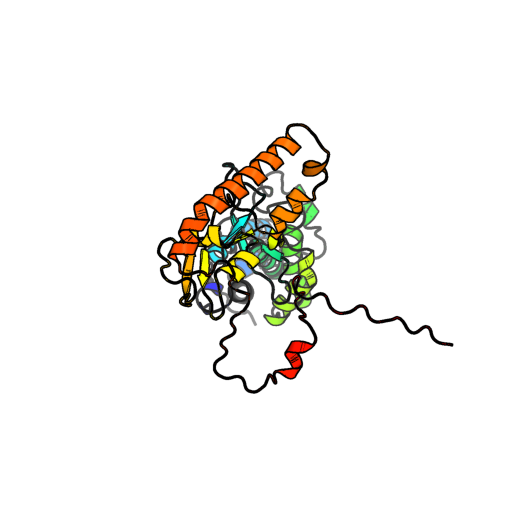 A N 1
ATOM 1001 C CA . TYR A 1 122 ? -14.985 0.783 13.837 1.00 96.25 122 TYR A CA 1
ATOM 1002 C C . TYR A 1 122 ? -15.027 1.515 15.188 1.00 96.25 122 TYR A C 1
ATOM 1004 O O . TYR A 1 122 ? -15.946 1.319 15.983 1.00 96.25 122 TYR A O 1
ATOM 1012 N N . ALA A 1 123 ? -14.061 2.403 15.444 1.00 94.50 123 ALA A N 1
ATOM 1013 C CA . ALA A 1 123 ? -13.943 3.124 16.710 1.00 94.50 123 ALA A CA 1
ATOM 1014 C C . ALA A 1 123 ? -15.082 4.134 16.925 1.00 94.50 123 ALA A C 1
ATOM 1016 O O . ALA A 1 123 ? -15.526 4.330 18.058 1.00 94.50 123 ALA A O 1
ATOM 1017 N N . GLY A 1 124 ? -15.597 4.746 15.856 1.00 91.50 124 GLY A N 1
ATOM 1018 C CA . GLY A 1 124 ? -16.753 5.633 15.947 1.00 91.50 124 GLY A CA 1
ATOM 1019 C C . GLY A 1 124 ? -18.059 4.885 16.232 1.00 91.50 124 GLY A C 1
ATOM 1020 O O . GLY A 1 124 ? -18.876 5.378 17.010 1.00 91.50 124 GLY A O 1
ATOM 1021 N N . LYS A 1 125 ? -18.243 3.670 15.691 1.00 91.06 125 LYS A N 1
ATOM 1022 C CA . LYS A 1 125 ? -19.372 2.799 16.068 1.00 91.06 125 LYS A CA 1
ATOM 1023 C C . LYS A 1 125 ? -19.271 2.320 17.506 1.00 91.06 125 LYS A C 1
ATOM 1025 O O . LYS A 1 125 ? -20.240 2.440 18.248 1.00 91.06 125 LYS A O 1
ATOM 1030 N N . LEU A 1 126 ? -18.086 1.873 17.913 1.00 94.00 126 LEU A N 1
ATOM 1031 C CA . LEU A 1 126 ? -17.797 1.517 19.299 1.00 94.00 126 LEU A CA 1
ATOM 1032 C C . LEU A 1 126 ? -18.112 2.676 20.259 1.00 94.00 126 LEU A C 1
ATOM 1034 O O . LEU A 1 126 ? -18.637 2.454 21.344 1.00 94.00 126 LEU A O 1
ATOM 1038 N N . SER A 1 127 ? -17.843 3.914 19.846 1.00 91.44 127 SER A N 1
ATOM 1039 C CA . SER A 1 127 ? -18.104 5.125 20.634 1.00 91.44 127 SER A CA 1
ATOM 1040 C C . SER A 1 127 ? -19.553 5.639 20.573 1.00 91.44 127 SER A C 1
ATOM 1042 O O . SER A 1 127 ? -19.837 6.698 21.131 1.00 91.44 127 SER A O 1
ATOM 1044 N N . ASP A 1 128 ? -20.471 4.936 19.900 1.00 87.81 128 ASP A N 1
ATOM 1045 C CA . ASP A 1 128 ? -21.864 5.372 19.693 1.00 87.81 128 ASP A CA 1
ATOM 1046 C C . ASP A 1 128 ? -21.968 6.770 19.040 1.00 87.81 128 ASP A C 1
ATOM 1048 O O . ASP A 1 128 ? -22.765 7.625 19.436 1.00 87.81 128 ASP A O 1
ATOM 1052 N N . VAL A 1 129 ? -21.092 7.034 18.061 1.00 78.31 129 VAL A N 1
ATOM 1053 C CA . VAL A 1 129 ? -21.083 8.266 17.249 1.00 78.31 129 VAL A CA 1
ATOM 1054 C C . VAL A 1 129 ? -21.918 8.083 15.977 1.00 78.31 129 VAL A C 1
ATOM 1056 O O . VAL A 1 129 ? -22.615 9.000 15.546 1.00 78.31 129 VAL A O 1
ATOM 1059 N N . TYR A 1 130 ? -21.886 6.885 15.386 1.00 69.44 130 TYR A N 1
ATOM 1060 C CA . TYR A 1 130 ? -22.582 6.563 14.138 1.00 69.44 130 TYR A CA 1
ATOM 1061 C C . TYR A 1 130 ? -23.839 5.706 14.413 1.00 69.44 130 TYR A C 1
ATOM 1063 O O . TYR A 1 130 ? -23.776 4.479 14.490 1.00 69.44 130 TYR A O 1
ATOM 1071 N N . GLY A 1 131 ? -24.992 6.357 14.610 1.00 55.62 131 GLY A N 1
ATOM 1072 C CA . GLY A 1 131 ? -26.291 5.693 14.831 1.00 55.62 131 GLY A CA 1
ATOM 1073 C C . GLY A 1 131 ? -26.952 5.135 13.554 1.00 55.62 131 GLY A C 1
ATOM 1074 O O . GLY A 1 131 ? -26.492 5.396 12.447 1.00 55.62 131 GLY A O 1
ATOM 1075 N N . TRP A 1 132 ? -28.070 4.407 13.710 1.00 43.12 132 TRP A N 1
ATOM 1076 C CA . TRP A 1 132 ? -28.795 3.670 12.648 1.00 43.12 132 TRP A CA 1
ATOM 1077 C C . TRP A 1 132 ? -29.334 4.510 11.466 1.00 43.12 132 TRP A C 1
ATOM 1079 O O . TRP A 1 132 ? -29.650 3.940 10.430 1.00 43.12 132 TRP A O 1
ATOM 1089 N N . ASN A 1 133 ? -29.423 5.842 11.589 1.00 41.75 133 ASN A N 1
ATOM 1090 C CA . ASN A 1 133 ? -30.102 6.724 10.620 1.00 41.75 133 ASN A CA 1
ATOM 1091 C C . ASN A 1 133 ? -29.207 7.818 10.007 1.00 41.75 133 ASN A C 1
ATOM 1093 O O . ASN A 1 133 ? -29.708 8.872 9.614 1.00 41.75 133 ASN A O 1
ATOM 1097 N N . LEU A 1 134 ? -27.887 7.635 9.948 1.00 48.62 134 LEU A N 1
ATOM 1098 C CA . LEU A 1 134 ? -27.019 8.619 9.298 1.00 48.62 134 LEU A CA 1
ATOM 1099 C C . LEU A 1 134 ? -26.451 8.090 7.985 1.00 48.62 134 LEU A C 1
ATOM 1101 O O . LEU A 1 134 ? -25.556 7.252 7.979 1.00 48.62 134 LEU A O 1
ATOM 1105 N N . ASP A 1 135 ? -26.924 8.679 6.887 1.00 45.69 135 ASP A N 1
ATOM 1106 C CA . ASP A 1 135 ? -26.158 8.773 5.652 1.00 45.69 135 ASP A CA 1
ATOM 1107 C C . ASP A 1 135 ? -24.885 9.585 5.942 1.00 45.69 135 ASP A C 1
ATOM 1109 O O . ASP A 1 135 ? -24.887 10.816 6.062 1.00 45.69 135 ASP A O 1
ATOM 1113 N N . ILE A 1 136 ? -23.798 8.855 6.183 1.00 47.31 136 ILE A N 1
ATOM 1114 C CA . ILE A 1 136 ? -22.482 9.406 6.516 1.00 47.31 136 ILE A CA 1
ATOM 1115 C C . ILE A 1 136 ? -21.953 10.265 5.372 1.00 47.31 136 ILE A C 1
ATOM 1117 O O . ILE A 1 136 ? -21.269 11.251 5.632 1.00 47.31 136 ILE A O 1
ATOM 1121 N N . ALA A 1 137 ? -22.346 9.968 4.130 1.00 42.66 137 ALA A N 1
ATOM 1122 C CA . ALA A 1 137 ? -22.008 10.784 2.973 1.00 42.66 137 ALA A CA 1
ATOM 1123 C C . ALA A 1 137 ? -22.657 12.182 3.047 1.00 42.66 137 ALA A C 1
ATOM 1125 O O . ALA A 1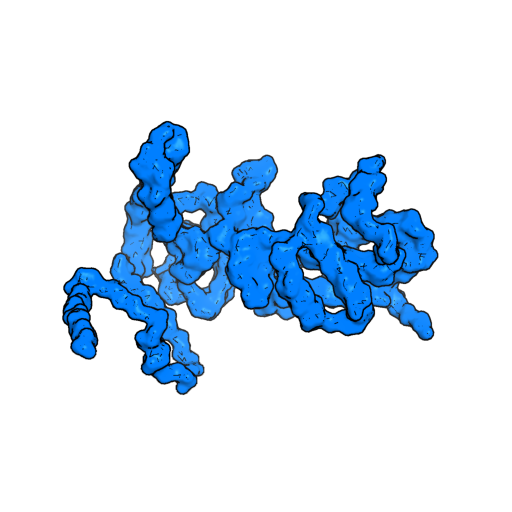 137 ? -21.954 13.184 2.916 1.00 42.66 137 ALA A O 1
ATOM 1126 N N . GLY A 1 138 ? -23.961 12.275 3.342 1.00 38.56 138 GLY A N 1
ATOM 1127 C CA . GLY A 1 138 ? -24.681 13.549 3.465 1.00 38.56 138 GLY A CA 1
ATOM 1128 C C . GLY A 1 138 ? -24.277 14.403 4.674 1.00 38.56 138 GLY A C 1
ATOM 1129 O O . GLY A 1 138 ? -24.148 15.622 4.567 1.00 38.56 138 GLY A O 1
ATOM 1130 N N . ARG A 1 139 ? -23.984 13.793 5.829 1.00 42.72 139 ARG A N 1
ATOM 1131 C CA . ARG A 1 139 ? -23.605 14.541 7.049 1.00 42.72 139 ARG A CA 1
ATOM 1132 C C . ARG A 1 139 ? -22.162 15.046 7.052 1.00 42.72 139 ARG A C 1
ATOM 1134 O O . ARG A 1 139 ? -21.883 16.056 7.696 1.00 42.72 139 ARG A O 1
ATOM 1141 N N . LEU A 1 140 ? -21.258 14.386 6.330 1.00 44.84 140 LEU A N 1
ATOM 1142 C CA . LEU A 1 140 ? -19.916 14.917 6.068 1.00 44.84 140 LEU A CA 1
ATOM 1143 C C . LEU A 1 140 ? -19.964 16.153 5.150 1.00 44.84 140 LEU A C 1
ATOM 1145 O O . LEU A 1 140 ? -19.074 16.998 5.229 1.00 44.84 140 LEU A O 1
ATOM 1149 N N . ASN A 1 141 ? -21.026 16.287 4.347 1.00 35.75 141 ASN A N 1
ATOM 1150 C CA . ASN A 1 141 ? -21.280 17.435 3.477 1.00 35.75 141 ASN A CA 1
ATOM 1151 C C . ASN A 1 141 ? -21.952 18.610 4.227 1.00 35.75 141 ASN A C 1
ATOM 1153 O O . ASN A 1 141 ? -21.552 19.751 4.037 1.00 35.75 141 ASN A O 1
ATOM 1157 N N . ASP A 1 142 ? -22.908 18.359 5.133 1.00 35.44 142 ASP A N 1
ATOM 1158 C CA . ASP A 1 142 ? -23.672 19.431 5.814 1.00 35.44 142 ASP A CA 1
ATOM 1159 C C . ASP A 1 142 ? -23.020 19.991 7.094 1.00 35.44 142 ASP A C 1
ATOM 1161 O O . ASP A 1 142 ? -23.333 21.098 7.535 1.00 35.44 142 ASP A O 1
ATOM 1165 N N . VAL A 1 143 ? -22.043 19.290 7.680 1.00 39.69 143 VAL A N 1
ATOM 1166 C CA . VAL A 1 143 ? -21.167 19.862 8.729 1.00 39.69 143 VAL A CA 1
ATOM 1167 C C . VAL A 1 143 ? -20.096 20.790 8.107 1.00 39.69 143 VAL A C 1
ATOM 1169 O O . VAL A 1 143 ? -19.301 21.416 8.809 1.00 39.69 143 VAL A O 1
ATOM 1172 N N . ALA A 1 144 ? -20.108 20.964 6.777 1.00 37.03 144 ALA A N 1
ATOM 1173 C CA . ALA A 1 144 ? -19.185 21.802 6.014 1.00 37.03 144 ALA A CA 1
ATOM 1174 C C . ALA A 1 144 ? -19.538 23.302 5.970 1.00 37.03 144 ALA A C 1
ATOM 1176 O O . ALA A 1 144 ? -18.966 24.027 5.162 1.00 37.03 144 ALA A O 1
ATOM 1177 N N . ASN A 1 145 ? -20.345 23.809 6.908 1.00 38.28 145 ASN A N 1
ATOM 1178 C CA . ASN A 1 145 ? -20.269 25.230 7.283 1.00 38.28 145 ASN A CA 1
ATOM 1179 C C . ASN A 1 145 ? -19.052 25.541 8.185 1.00 38.28 145 ASN A C 1
ATOM 1181 O O . ASN A 1 145 ? -18.931 26.643 8.716 1.00 38.28 145 ASN A O 1
ATOM 1185 N N . GLY A 1 146 ? -18.114 24.596 8.338 1.00 34.12 146 GLY A N 1
ATOM 1186 C CA . GLY A 1 146 ? -16.801 24.864 8.921 1.00 34.12 146 GLY A CA 1
ATOM 1187 C C . GLY A 1 146 ? -15.881 23.644 8.973 1.00 34.12 146 GLY A C 1
ATOM 1188 O O . GLY A 1 146 ? -15.724 23.036 10.024 1.00 34.12 146 GLY A O 1
ATOM 1189 N N . HIS A 1 147 ? -15.224 23.343 7.848 1.00 39.22 147 HIS A N 1
ATOM 1190 C CA . HIS A 1 147 ? -14.003 22.520 7.751 1.00 39.22 147 HIS A CA 1
ATOM 1191 C C . HIS A 1 147 ? -14.078 21.023 8.132 1.00 39.22 147 HIS A C 1
ATOM 1193 O O . HIS A 1 147 ? -13.285 20.548 8.943 1.00 39.22 147 HIS A O 1
ATOM 1199 N N . PHE A 1 148 ? -14.911 20.232 7.443 1.00 39.91 148 PHE A N 1
ATOM 1200 C CA . PHE A 1 148 ? -14.684 18.774 7.319 1.00 39.91 148 PHE A CA 1
ATOM 1201 C C . PHE A 1 148 ? -14.049 18.368 5.973 1.00 39.91 148 PHE A C 1
ATOM 1203 O O . PHE A 1 148 ? -13.431 17.310 5.869 1.00 39.91 148 PHE A O 1
ATOM 1210 N N . ASN A 1 149 ? -14.076 19.265 4.979 1.00 32.41 149 ASN A N 1
ATOM 1211 C CA . ASN A 1 149 ? -13.489 19.062 3.645 1.00 32.41 149 ASN A CA 1
ATOM 1212 C C . ASN A 1 149 ? -11.958 18.850 3.637 1.00 32.41 149 ASN A C 1
ATOM 1214 O O . ASN A 1 149 ? -11.410 18.497 2.601 1.00 32.41 149 ASN A O 1
ATOM 1218 N N . ASN A 1 150 ? -11.268 19.043 4.770 1.00 36.31 150 ASN A N 1
ATOM 1219 C CA . ASN A 1 150 ? -9.805 18.949 4.868 1.00 36.31 150 ASN A CA 1
ATOM 1220 C C . ASN A 1 150 ? -9.299 17.708 5.636 1.00 36.31 150 ASN A C 1
ATOM 1222 O O . ASN A 1 150 ? -8.091 17.585 5.829 1.00 36.31 150 ASN A O 1
ATOM 1226 N N . VAL A 1 151 ? -10.180 16.820 6.122 1.00 41.31 151 VAL A N 1
ATOM 1227 C CA . VAL A 1 151 ? -9.784 15.677 6.985 1.00 41.31 151 VAL A CA 1
ATOM 1228 C C . VAL A 1 151 ? -10.083 14.309 6.357 1.00 41.31 151 VAL A C 1
ATOM 1230 O O . VAL A 1 151 ? -9.454 13.322 6.733 1.00 41.31 151 VAL A O 1
ATOM 1233 N N . ILE A 1 152 ? -10.959 14.242 5.354 1.00 39.47 152 ILE A N 1
ATOM 1234 C CA . ILE A 1 152 ? -11.222 13.026 4.575 1.00 39.47 152 ILE A CA 1
ATOM 1235 C C . ILE A 1 152 ? -10.971 13.369 3.105 1.00 39.47 152 ILE A C 1
ATOM 1237 O O . ILE A 1 152 ? -11.646 14.234 2.549 1.00 39.47 152 ILE A O 1
ATOM 1241 N N . GLY A 1 153 ? -9.928 12.772 2.527 1.00 35.31 153 GLY A N 1
ATOM 1242 C CA . GLY A 1 153 ? -9.543 12.981 1.136 1.00 35.31 153 GLY A CA 1
ATOM 1243 C C . GLY A 1 153 ? -10.489 12.228 0.201 1.00 35.31 153 GLY A C 1
ATOM 1244 O O . GLY A 1 153 ? -10.964 11.158 0.532 1.00 35.31 153 GLY A O 1
ATOM 1245 N N . ASP A 1 154 ? -10.787 12.843 -0.937 1.00 40.22 154 ASP A N 1
ATOM 1246 C CA . ASP A 1 154 ? -11.547 12.368 -2.104 1.00 40.22 154 ASP A CA 1
ATOM 1247 C C . ASP A 1 154 ? -12.825 11.489 -1.953 1.00 40.22 154 ASP A C 1
ATOM 1249 O O . ASP A 1 154 ? -12.901 10.432 -1.326 1.00 40.22 154 ASP A O 1
ATOM 1253 N N . LYS A 1 155 ? -13.892 11.940 -2.621 1.00 45.34 155 LYS A N 1
ATOM 1254 C CA . LYS A 1 155 ? -15.296 11.885 -2.156 1.00 45.34 155 LYS A CA 1
ATOM 1255 C C . LYS A 1 155 ? -16.077 10.557 -2.281 1.00 45.34 155 LYS A C 1
ATOM 1257 O O . LYS A 1 155 ? -17.298 10.592 -2.164 1.00 45.34 155 LYS A O 1
ATOM 1262 N N . ASN A 1 156 ? -15.465 9.387 -2.491 1.00 54.94 156 ASN A N 1
ATOM 1263 C CA . ASN A 1 156 ? -16.256 8.132 -2.565 1.00 54.94 156 ASN A CA 1
ATOM 1264 C C . ASN A 1 156 ? -15.536 6.866 -2.059 1.00 54.94 156 ASN A C 1
ATOM 1266 O O . ASN A 1 156 ? -16.160 5.969 -1.497 1.00 54.94 156 ASN A O 1
ATOM 1270 N N . THR A 1 157 ? -14.213 6.779 -2.199 1.00 53.81 157 THR A N 1
ATOM 1271 C CA . THR A 1 157 ? -13.429 5.592 -1.807 1.00 53.81 157 THR A CA 1
ATOM 1272 C C . THR A 1 157 ? -13.004 5.598 -0.339 1.00 53.81 157 THR A C 1
ATOM 1274 O O . THR A 1 157 ? -13.021 4.542 0.295 1.00 53.81 157 THR A O 1
ATOM 1277 N N . ASP A 1 158 ? -12.714 6.763 0.243 1.00 64.19 158 ASP A N 1
ATOM 1278 C CA . ASP A 1 158 ? -12.410 6.888 1.676 1.00 64.19 158 ASP A CA 1
ATOM 1279 C C . ASP A 1 158 ? -13.624 6.539 2.549 1.00 64.19 158 ASP A C 1
ATOM 1281 O O . ASP A 1 158 ? -13.495 5.862 3.573 1.00 64.19 158 ASP A O 1
ATOM 1285 N N . ALA A 1 159 ? -14.824 6.897 2.082 1.00 72.94 159 ALA A N 1
ATOM 1286 C CA . ALA A 1 159 ? -16.083 6.511 2.710 1.00 72.94 159 ALA A CA 1
ATOM 1287 C C . ALA A 1 159 ? -16.264 4.984 2.746 1.00 72.94 159 ALA A C 1
ATOM 1289 O O . ALA A 1 159 ? -16.757 4.457 3.740 1.00 72.94 159 ALA A O 1
ATOM 1290 N N . ASN A 1 160 ? -15.812 4.246 1.723 1.00 84.75 160 ASN A N 1
ATOM 1291 C CA . ASN A 1 160 ? -15.921 2.783 1.704 1.00 84.75 160 ASN A CA 1
ATOM 1292 C C . ASN A 1 160 ? -15.086 2.124 2.805 1.00 84.75 160 ASN A C 1
ATOM 1294 O O . ASN A 1 160 ? -15.544 1.166 3.427 1.00 84.75 160 ASN A O 1
ATOM 1298 N N . ALA A 1 161 ? -13.884 2.640 3.070 1.00 90.50 161 ALA A N 1
ATOM 1299 C CA . ALA A 1 161 ? -13.034 2.144 4.146 1.00 90.50 161 ALA A CA 1
ATOM 1300 C C . ALA A 1 161 ? -13.659 2.424 5.525 1.00 90.50 161 ALA A C 1
ATOM 1302 O O . ALA A 1 161 ? -13.735 1.521 6.358 1.00 90.50 161 ALA A O 1
ATOM 1303 N N . VAL A 1 162 ? -14.192 3.633 5.742 1.00 88.19 162 VAL A N 1
ATOM 1304 C CA . VAL A 1 162 ? -14.932 3.969 6.973 1.00 88.19 162 VAL A CA 1
ATOM 1305 C C . VAL A 1 162 ? -16.163 3.073 7.140 1.00 88.19 162 VAL A C 1
ATOM 1307 O O . VAL A 1 162 ? -16.335 2.456 8.189 1.00 88.19 162 VAL A O 1
ATOM 1310 N N . ASN A 1 163 ? -16.979 2.926 6.096 1.00 87.38 163 ASN A N 1
ATOM 1311 C CA . ASN A 1 163 ? -18.174 2.080 6.111 1.00 87.38 163 ASN A CA 1
ATOM 1312 C C . ASN A 1 163 ? -17.835 0.611 6.396 1.00 87.38 163 ASN A C 1
ATOM 1314 O O . ASN A 1 163 ? -18.553 -0.049 7.144 1.00 87.38 163 ASN A O 1
ATOM 1318 N N . LEU A 1 164 ? -16.720 0.104 5.861 1.00 93.19 164 LEU A N 1
ATOM 1319 C CA . LEU A 1 164 ? -16.220 -1.230 6.190 1.00 93.19 164 LEU A CA 1
ATOM 1320 C C . LEU A 1 164 ? -15.881 -1.346 7.683 1.00 93.19 164 LEU A C 1
ATOM 1322 O O . LEU A 1 164 ? -16.258 -2.324 8.322 1.00 93.19 164 LEU A O 1
ATOM 1326 N N . GLY A 1 165 ? -15.225 -0.335 8.255 1.00 95.25 165 GLY A N 1
ATOM 1327 C CA . GLY A 1 165 ? -14.977 -0.240 9.694 1.00 95.25 165 GLY A CA 1
ATOM 1328 C C . GLY A 1 165 ? -16.251 -0.328 10.531 1.00 95.25 165 GLY A C 1
ATOM 1329 O O . GLY A 1 165 ? -16.313 -1.065 11.514 1.00 95.25 165 GLY A O 1
ATOM 1330 N N . MET A 1 166 ? -17.290 0.395 10.119 1.00 92.94 166 MET A N 1
ATOM 1331 C CA . MET A 1 166 ? -18.576 0.360 10.809 1.00 92.94 166 MET A CA 1
ATOM 1332 C C . MET A 1 166 ? -19.256 -0.998 10.689 1.00 92.94 166 MET A C 1
ATOM 1334 O O . MET A 1 166 ? -19.711 -1.539 11.691 1.00 92.94 166 MET A O 1
ATOM 1338 N N . TYR A 1 167 ? -19.273 -1.563 9.479 1.00 93.75 167 TYR A N 1
ATOM 1339 C CA . TYR A 1 167 ? -19.809 -2.891 9.204 1.00 93.75 167 TYR A CA 1
ATOM 1340 C C . TYR A 1 167 ? -19.141 -3.962 10.070 1.00 93.75 167 TYR A C 1
ATOM 1342 O O . TYR A 1 167 ? -19.821 -4.830 10.612 1.00 93.75 167 TYR A O 1
ATOM 1350 N N . LEU A 1 168 ? -17.819 -3.884 10.245 1.00 97.62 168 LEU A N 1
ATOM 1351 C CA . LEU A 1 168 ? -17.081 -4.785 11.127 1.00 97.62 168 LEU A CA 1
ATOM 1352 C C . LEU A 1 168 ? -17.593 -4.708 12.569 1.00 97.62 168 LEU A C 1
ATOM 1354 O O . LEU A 1 168 ? -17.781 -5.747 13.199 1.00 97.62 168 LEU A O 1
ATOM 1358 N N . PHE A 1 169 ? -17.851 -3.505 13.087 1.00 96.31 169 PHE A N 1
ATOM 1359 C CA . PHE A 1 169 ? -18.408 -3.358 14.430 1.00 96.31 169 PHE A CA 1
ATOM 1360 C C . PHE A 1 169 ? -19.870 -3.814 14.506 1.00 96.31 169 PHE A C 1
ATOM 1362 O O . PHE A 1 169 ? -20.226 -4.530 15.432 1.00 96.31 169 PHE A O 1
ATOM 1369 N N . ASP A 1 170 ? -20.710 -3.461 13.534 1.00 93.88 170 ASP A N 1
ATOM 1370 C CA . ASP A 1 170 ? -22.118 -3.879 13.517 1.00 93.88 170 ASP A CA 1
ATOM 1371 C C . ASP A 1 170 ? -22.268 -5.405 13.439 1.00 93.88 170 ASP A C 1
ATOM 1373 O O . ASP A 1 170 ? -23.170 -5.975 14.049 1.00 93.88 170 ASP A O 1
ATOM 1377 N N . LYS A 1 171 ? -21.366 -6.080 12.717 1.00 96.69 171 LYS A N 1
ATOM 1378 C CA . LYS A 1 171 ? -21.399 -7.534 12.531 1.00 96.69 171 LYS A CA 1
ATOM 1379 C C . LYS A 1 171 ? -20.734 -8.315 13.659 1.00 96.69 171 LYS A C 1
ATOM 1381 O O . LYS A 1 171 ? -21.247 -9.359 14.047 1.00 96.69 171 LYS A O 1
ATOM 1386 N N . TYR A 1 172 ? -19.576 -7.860 14.134 1.00 97.69 172 TYR A N 1
ATOM 1387 C CA . TYR A 1 172 ? -18.740 -8.631 15.061 1.00 97.69 172 TYR A CA 1
ATOM 1388 C C . TYR A 1 172 ? -18.588 -7.980 16.438 1.00 97.69 172 TYR A C 1
ATOM 1390 O O . TYR A 1 172 ? -18.133 -8.634 17.375 1.00 97.69 172 TYR A O 1
ATOM 1398 N N . GLY A 1 173 ? -18.931 -6.699 16.575 1.00 95.25 173 GLY A N 1
ATOM 1399 C CA . GLY A 1 173 ? -18.787 -5.938 17.811 1.00 95.25 173 GLY A CA 1
ATOM 1400 C C . GLY A 1 173 ? -17.389 -6.059 18.413 1.00 95.25 173 GLY A C 1
ATOM 1401 O O . GLY A 1 173 ? -16.371 -6.050 17.716 1.00 95.25 173 GLY A O 1
ATOM 1402 N N . THR A 1 174 ? -17.340 -6.218 19.734 1.00 94.06 174 THR A N 1
ATOM 1403 C CA . THR A 1 174 ? -16.093 -6.411 20.482 1.00 94.06 174 THR A CA 1
ATOM 1404 C C . THR A 1 174 ? -15.426 -7.765 20.230 1.00 94.06 174 THR A C 1
ATOM 1406 O O . THR A 1 174 ? -14.224 -7.889 20.484 1.00 94.06 174 THR A O 1
ATOM 1409 N N . ASP A 1 175 ? -16.148 -8.735 19.665 1.00 96.88 175 ASP A N 1
ATOM 1410 C CA . ASP A 1 175 ? -15.688 -10.110 19.431 1.00 96.88 175 ASP A CA 1
ATOM 1411 C C . ASP A 1 175 ? -14.939 -10.288 18.101 1.00 96.88 175 ASP A C 1
ATOM 1413 O O . ASP A 1 175 ? -14.423 -11.371 17.827 1.00 96.88 175 ASP A O 1
ATOM 1417 N N . LEU A 1 176 ? -14.806 -9.218 17.302 1.00 98.00 176 LEU A N 1
ATOM 1418 C CA . LEU A 1 176 ? -14.074 -9.198 16.029 1.00 98.00 176 LEU A CA 1
ATOM 1419 C C . LEU A 1 176 ? -12.723 -9.924 16.117 1.00 98.00 176 LEU A C 1
ATOM 1421 O O . LEU A 1 176 ? -11.864 -9.533 16.907 1.00 98.00 176 LEU A O 1
ATOM 1425 N N . LYS A 1 177 ? -12.469 -10.932 15.284 1.00 98.56 177 LYS A N 1
ATOM 1426 C CA . LYS A 1 177 ? -11.143 -11.566 15.200 1.00 98.56 177 LYS A CA 1
ATOM 1427 C C . LYS A 1 177 ? -10.317 -10.923 14.094 1.00 98.56 177 LYS A C 1
ATOM 1429 O O . LYS A 1 177 ? -10.854 -10.355 13.146 1.00 98.56 177 LYS A O 1
ATOM 1434 N N . LYS A 1 178 ? -8.992 -11.057 14.175 1.00 98.12 178 LYS A N 1
ATOM 1435 C CA . LYS A 1 178 ? -8.090 -10.570 13.121 1.00 98.12 178 LYS A CA 1
ATOM 1436 C C . LYS A 1 178 ? -8.428 -11.199 11.764 1.00 98.12 178 LYS A C 1
ATOM 1438 O O . LYS A 1 178 ? -8.518 -10.490 10.770 1.00 98.12 178 LYS A O 1
ATOM 1443 N N . SER A 1 179 ? -8.734 -12.496 11.752 1.00 98.19 179 SER A N 1
ATOM 1444 C CA . SER A 1 179 ? -9.161 -13.218 10.549 1.00 98.19 179 SER A CA 1
ATOM 1445 C C . SER A 1 179 ? -10.501 -12.737 9.982 1.00 98.19 179 SER A C 1
ATOM 1447 O O . SER A 1 179 ? -10.745 -12.877 8.785 1.00 98.19 179 SER A O 1
ATOM 1449 N N . ASP A 1 180 ? -11.375 -12.154 10.807 1.00 98.56 180 ASP A N 1
ATOM 1450 C CA . ASP A 1 180 ? -12.605 -11.519 10.333 1.00 98.56 180 ASP A CA 1
ATOM 1451 C C . ASP A 1 180 ? -12.287 -10.199 9.628 1.00 98.56 180 ASP A C 1
ATOM 1453 O O . ASP A 1 180 ? -12.772 -9.971 8.523 1.00 98.56 180 ASP A O 1
ATOM 1457 N N . LEU A 1 181 ? -11.410 -9.374 10.213 1.00 98.56 181 LEU A N 1
ATOM 1458 C CA . LEU A 1 181 ? -10.919 -8.149 9.577 1.00 98.56 181 LEU A CA 1
ATOM 1459 C C . LEU A 1 181 ? -10.248 -8.450 8.227 1.00 98.56 181 LEU A C 1
ATOM 1461 O O . LEU A 1 181 ? -10.609 -7.844 7.222 1.00 98.56 181 LEU A O 1
ATOM 1465 N N . GLU A 1 182 ? -9.316 -9.405 8.189 1.00 98.31 182 GLU A N 1
ATOM 1466 C CA . GLU A 1 182 ? -8.620 -9.823 6.963 1.00 98.31 182 GLU A CA 1
ATOM 1467 C C . GLU A 1 182 ? -9.611 -10.275 5.881 1.00 98.31 182 GLU A C 1
ATOM 1469 O O . GLU A 1 182 ? -9.546 -9.810 4.739 1.00 98.31 182 GLU A O 1
ATOM 1474 N N . ARG A 1 183 ? -10.579 -11.124 6.254 1.00 98.25 183 ARG A N 1
ATOM 1475 C CA . ARG A 1 183 ? -11.612 -11.636 5.345 1.00 98.25 183 ARG A CA 1
ATOM 1476 C C . ARG A 1 183 ? -12.480 -10.521 4.773 1.00 98.25 183 ARG A C 1
ATOM 1478 O O . ARG A 1 183 ? -12.702 -10.484 3.565 1.00 98.25 183 ARG A O 1
ATOM 1485 N N . GLU A 1 184 ? -12.986 -9.615 5.606 1.00 97.75 184 GLU A N 1
ATOM 1486 C CA . GLU A 1 184 ? -13.876 -8.555 5.123 1.00 97.75 184 GLU A CA 1
ATOM 1487 C C . GLU A 1 184 ? -13.133 -7.492 4.312 1.00 97.75 184 GLU A C 1
ATOM 1489 O O . GLU A 1 184 ? -13.680 -6.988 3.328 1.00 97.75 184 GLU A O 1
ATOM 1494 N N . VAL A 1 185 ? -11.877 -7.193 4.659 1.00 96.94 185 VAL A N 1
ATOM 1495 C CA . VAL A 1 185 ? -11.002 -6.344 3.839 1.00 96.94 185 VAL A CA 1
ATOM 1496 C C . VAL A 1 185 ? -10.795 -6.973 2.466 1.00 96.94 185 VAL A C 1
ATOM 1498 O O . VAL A 1 185 ? -11.005 -6.299 1.459 1.00 96.94 185 VAL A O 1
ATOM 1501 N N . PHE A 1 186 ? -10.478 -8.269 2.398 1.00 96.31 186 PHE A N 1
ATOM 1502 C CA . PHE A 1 186 ? -10.338 -8.973 1.124 1.00 96.31 186 PHE A CA 1
ATOM 1503 C C . PHE A 1 186 ? -11.643 -8.968 0.313 1.00 96.31 186 PHE A C 1
ATOM 1505 O O . PHE A 1 186 ? -11.632 -8.661 -0.880 1.00 96.31 186 PHE A O 1
ATOM 1512 N N . ASN A 1 187 ? -12.786 -9.247 0.941 1.00 94.94 187 ASN A N 1
ATOM 1513 C CA . ASN A 1 187 ? -14.084 -9.287 0.257 1.00 94.94 187 ASN A CA 1
ATOM 1514 C C . ASN A 1 187 ? -14.520 -7.916 -0.282 1.00 94.94 187 ASN A C 1
ATOM 1516 O O . ASN A 1 187 ? -15.170 -7.843 -1.324 1.00 94.94 187 ASN A O 1
ATOM 1520 N N . ASN A 1 188 ? -14.138 -6.825 0.387 1.00 93.12 188 ASN A N 1
ATOM 1521 C CA . ASN A 1 188 ? -14.504 -5.461 -0.004 1.00 93.12 188 ASN A CA 1
ATOM 1522 C C . ASN A 1 188 ? -13.409 -4.727 -0.791 1.00 93.12 188 ASN A C 1
ATOM 1524 O O . ASN A 1 188 ? -13.613 -3.584 -1.201 1.00 93.12 188 ASN A O 1
ATOM 1528 N N . ARG A 1 189 ? -12.272 -5.380 -1.055 1.00 93.19 189 ARG A N 1
ATOM 1529 C CA . ARG A 1 189 ? -11.065 -4.775 -1.637 1.00 93.19 189 ARG A CA 1
ATOM 1530 C C . ARG A 1 189 ? -11.320 -3.976 -2.923 1.00 93.19 189 ARG A C 1
ATOM 1532 O O . ARG A 1 189 ? -10.821 -2.869 -3.080 1.00 93.19 189 ARG A O 1
ATOM 1539 N N . ALA A 1 190 ? -12.213 -4.443 -3.796 1.00 90.38 190 ALA A N 1
ATOM 1540 C CA . ALA A 1 190 ? -12.545 -3.757 -5.048 1.00 90.38 190 ALA A CA 1
ATOM 1541 C C . ALA A 1 190 ? -13.190 -2.361 -4.868 1.00 90.38 190 ALA A C 1
ATOM 1543 O O . ALA A 1 190 ? -13.250 -1.588 -5.827 1.00 90.38 190 ALA A O 1
ATOM 1544 N N . LYS A 1 191 ? -13.652 -2.018 -3.660 1.00 87.44 191 LYS A N 1
ATOM 1545 C CA . LYS A 1 191 ? -14.212 -0.701 -3.307 1.00 87.44 191 LYS A CA 1
ATOM 1546 C C . LYS A 1 191 ? -13.214 0.202 -2.573 1.00 87.44 191 LYS A C 1
ATOM 1548 O O . LYS A 1 191 ? -13.500 1.380 -2.368 1.00 87.44 191 LYS A O 1
ATOM 1553 N N . LEU A 1 192 ? -12.076 -0.348 -2.153 1.00 88.19 192 LEU A N 1
ATOM 1554 C CA . LEU A 1 192 ? -11.056 0.364 -1.389 1.00 88.19 192 LEU A CA 1
ATOM 1555 C C . LEU A 1 192 ? -10.104 1.118 -2.320 1.00 88.19 192 LEU A C 1
ATOM 1557 O O . LEU A 1 192 ? -9.884 0.706 -3.468 1.00 88.19 192 LEU A O 1
ATOM 1561 N N . ASN A 1 193 ? -9.541 2.213 -1.803 1.00 89.88 193 ASN A N 1
ATOM 1562 C CA . ASN A 1 193 ? -8.550 3.004 -2.521 1.00 89.88 193 ASN A CA 1
ATOM 1563 C C . ASN A 1 193 ? -7.300 2.161 -2.808 1.00 89.88 193 ASN A C 1
ATOM 1565 O O . ASN A 1 193 ? -6.729 1.542 -1.905 1.00 89.88 193 ASN A O 1
ATOM 1569 N N . ARG A 1 194 ? -6.908 2.110 -4.080 1.00 93.81 194 ARG A N 1
ATOM 1570 C CA . ARG A 1 194 ? -5.838 1.244 -4.566 1.00 93.81 194 ARG A CA 1
ATOM 1571 C C . ARG A 1 194 ? -5.286 1.739 -5.897 1.00 93.81 194 ARG A C 1
ATOM 1573 O O . ARG A 1 194 ? -6.005 2.351 -6.681 1.00 93.81 194 ARG A O 1
ATOM 1580 N N . TYR A 1 195 ? -4.044 1.377 -6.175 1.00 94.50 195 TYR A N 1
ATOM 1581 C CA . TYR A 1 195 ? -3.329 1.699 -7.406 1.00 94.50 195 TYR A CA 1
ATOM 1582 C C . TYR A 1 195 ? -2.944 0.414 -8.133 1.00 94.50 195 TYR A C 1
ATOM 1584 O O . TYR A 1 195 ? -2.648 -0.595 -7.492 1.00 94.50 195 TYR A O 1
ATOM 1592 N N . GLU A 1 196 ? -2.925 0.430 -9.465 1.00 93.62 196 GLU A N 1
ATOM 1593 C CA . GLU A 1 196 ? -2.421 -0.715 -10.227 1.00 93.62 196 GLU A CA 1
ATOM 1594 C C . GLU A 1 196 ? -0.919 -0.888 -9.998 1.00 93.62 196 GLU A C 1
ATOM 1596 O O . GLU A 1 196 ? -0.136 0.051 -10.125 1.00 93.62 196 GLU A O 1
ATOM 1601 N N . ARG A 1 197 ? -0.495 -2.116 -9.694 1.00 92.75 197 ARG A N 1
ATOM 1602 C CA . ARG A 1 197 ? 0.904 -2.437 -9.410 1.00 92.75 197 ARG A CA 1
ATOM 1603 C C . ARG A 1 197 ? 1.799 -2.109 -10.622 1.00 92.75 197 ARG A C 1
ATOM 1605 O O . ARG A 1 197 ? 2.826 -1.469 -10.480 1.00 92.75 197 ARG A O 1
ATOM 1612 N N . LYS A 1 198 ? 1.391 -2.354 -11.864 1.00 89.25 198 LYS A N 1
ATOM 1613 C CA . LYS A 1 198 ? 2.224 -1.954 -13.027 1.00 89.25 198 LYS A CA 1
ATOM 1614 C C . LYS A 1 198 ? 2.584 -0.449 -13.098 1.00 89.25 198 LYS A C 1
ATOM 1616 O O . LYS A 1 198 ? 3.603 -0.092 -13.695 1.00 89.25 198 LYS A O 1
ATOM 1621 N N . ASP A 1 199 ? 1.791 0.416 -12.458 1.00 92.56 199 ASP A N 1
ATOM 1622 C CA . ASP A 1 199 ? 1.934 1.877 -12.498 1.00 92.56 199 ASP A CA 1
ATOM 1623 C C . ASP A 1 199 ? 2.796 2.450 -11.360 1.00 92.56 199 ASP A C 1
ATOM 1625 O O . ASP A 1 199 ? 2.964 3.670 -11.283 1.00 92.56 199 ASP A O 1
ATOM 1629 N N . LEU A 1 200 ? 3.368 1.609 -10.490 1.00 95.19 200 LEU A N 1
ATOM 1630 C CA . LEU A 1 200 ? 4.275 2.074 -9.429 1.00 95.19 200 LEU A CA 1
ATOM 1631 C C . LEU A 1 200 ? 5.668 1.469 -9.548 1.00 95.19 200 LEU A C 1
ATOM 1633 O O . LEU A 1 200 ? 5.855 0.444 -10.198 1.00 95.19 200 LEU A O 1
ATOM 1637 N N . ILE A 1 201 ? 6.617 2.104 -8.875 1.00 96.75 201 ILE A N 1
ATOM 1638 C CA . ILE A 1 201 ? 7.989 1.640 -8.681 1.00 96.75 201 ILE A CA 1
ATOM 1639 C C . ILE A 1 201 ? 8.259 1.743 -7.189 1.00 96.75 201 ILE A C 1
ATOM 1641 O O . ILE A 1 201 ? 7.997 2.789 -6.599 1.00 96.75 201 ILE A O 1
ATOM 1645 N N . GLU A 1 202 ? 8.739 0.685 -6.554 1.00 96.31 202 GLU A N 1
ATOM 1646 C CA . GLU A 1 202 ? 9.232 0.760 -5.178 1.00 96.31 202 GLU A CA 1
ATOM 1647 C C . GLU A 1 202 ? 10.251 1.889 -5.054 1.00 96.31 202 GLU A C 1
ATOM 1649 O O . GLU A 1 202 ? 11.000 2.142 -5.982 1.00 96.31 202 GLU A O 1
ATOM 1654 N N . LYS A 1 203 ? 10.297 2.609 -3.933 1.00 95.69 203 LYS A N 1
ATOM 1655 C CA . LYS A 1 203 ? 11.372 3.595 -3.717 1.00 95.69 203 LYS A CA 1
ATOM 1656 C C . LYS A 1 203 ? 12.688 2.938 -3.327 1.00 95.69 203 LYS A C 1
ATOM 1658 O O . LYS A 1 203 ? 13.771 3.428 -3.648 1.00 95.69 203 LYS A O 1
ATOM 1663 N N . LEU A 1 204 ? 12.560 1.866 -2.563 1.00 95.31 204 LEU A N 1
ATOM 1664 C CA . LEU A 1 204 ? 13.642 1.085 -2.012 1.00 95.31 204 LEU A CA 1
ATOM 1665 C C . LEU A 1 204 ? 13.176 -0.362 -2.013 1.00 95.31 204 LEU A C 1
ATOM 1667 O O . LEU A 1 204 ? 12.144 -0.663 -1.414 1.00 95.31 204 LEU A O 1
ATOM 1671 N N . HIS A 1 205 ? 13.936 -1.225 -2.666 1.00 95.19 205 HIS A N 1
ATOM 1672 C CA . HIS A 1 205 ? 13.669 -2.650 -2.679 1.00 95.19 205 HIS A CA 1
ATOM 1673 C C . HIS A 1 205 ? 14.603 -3.336 -1.683 1.00 95.19 205 HIS A C 1
ATOM 1675 O O . HIS A 1 205 ? 15.822 -3.204 -1.785 1.00 95.19 205 HIS A O 1
ATOM 1681 N N . ILE A 1 206 ? 14.055 -4.048 -0.698 1.00 92.81 206 ILE A N 1
ATOM 1682 C CA . ILE A 1 206 ? 14.861 -4.873 0.208 1.00 92.81 206 ILE A CA 1
ATOM 1683 C C . ILE A 1 206 ? 14.944 -6.270 -0.390 1.00 92.81 206 ILE A C 1
ATOM 1685 O O . ILE A 1 206 ? 13.930 -6.964 -0.418 1.00 92.81 206 ILE A O 1
ATOM 1689 N N . VAL A 1 207 ? 16.144 -6.667 -0.819 1.00 89.44 207 VAL A N 1
ATOM 1690 C CA . VAL A 1 207 ? 16.406 -7.967 -1.448 1.00 89.44 207 VAL A CA 1
ATOM 1691 C C . VAL A 1 207 ? 15.931 -9.091 -0.532 1.00 89.44 207 VAL A C 1
ATOM 1693 O O . VAL A 1 207 ? 16.291 -9.161 0.647 1.00 89.44 207 VAL A O 1
ATOM 1696 N N . LYS A 1 208 ? 15.141 -9.999 -1.083 1.00 87.06 208 LYS A N 1
ATOM 1697 C CA . LYS A 1 208 ? 14.663 -11.233 -0.468 1.00 87.06 208 LYS A CA 1
ATOM 1698 C C . LYS A 1 208 ? 15.384 -12.421 -1.093 1.00 87.06 208 LYS A C 1
ATOM 1700 O O . LYS A 1 208 ? 16.021 -12.333 -2.139 1.00 87.06 208 LYS A O 1
ATOM 1705 N N . ALA A 1 209 ? 15.295 -13.564 -0.422 1.00 85.25 209 ALA A N 1
ATOM 1706 C CA . ALA A 1 209 ? 15.792 -14.809 -0.989 1.00 85.25 209 ALA A CA 1
ATOM 1707 C C . ALA A 1 209 ? 15.046 -15.121 -2.301 1.00 85.25 209 ALA A C 1
ATOM 1709 O O . ALA A 1 209 ? 13.816 -15.115 -2.316 1.00 85.25 209 ALA A O 1
ATOM 1710 N N . GLY A 1 210 ? 15.798 -15.399 -3.369 1.00 83.25 210 GLY A N 1
ATOM 1711 C CA . GLY A 1 210 ? 15.261 -15.657 -4.711 1.00 83.25 210 GLY A CA 1
ATOM 1712 C C . GLY A 1 210 ? 15.089 -14.414 -5.592 1.00 83.25 210 GLY A C 1
ATOM 1713 O O . GLY A 1 210 ? 14.702 -14.548 -6.753 1.00 83.25 210 GLY A O 1
ATOM 1714 N N . ASP A 1 211 ? 15.390 -13.217 -5.085 1.00 88.00 211 ASP A N 1
ATOM 1715 C CA . ASP A 1 211 ? 15.370 -12.009 -5.906 1.00 88.00 211 ASP A CA 1
ATOM 1716 C C . ASP A 1 211 ? 16.559 -11.957 -6.873 1.00 88.00 211 ASP A C 1
ATOM 1718 O O . ASP A 1 211 ? 17.678 -12.371 -6.573 1.00 88.00 211 ASP A O 1
ATOM 1722 N N . THR A 1 212 ? 16.304 -11.390 -8.046 1.00 88.62 212 THR A N 1
ATOM 1723 C CA . THR A 1 212 ? 17.275 -11.094 -9.102 1.00 88.62 212 THR A CA 1
ATOM 1724 C C . THR A 1 212 ? 17.012 -9.675 -9.597 1.00 88.62 212 THR A C 1
ATOM 1726 O O . THR A 1 212 ? 15.895 -9.174 -9.500 1.00 88.62 212 THR A O 1
ATOM 1729 N N . ILE A 1 213 ? 17.988 -9.000 -10.203 1.00 87.88 213 ILE A N 1
ATOM 1730 C CA . ILE A 1 213 ? 17.718 -7.665 -10.772 1.00 87.88 213 ILE A CA 1
ATOM 1731 C C . ILE A 1 213 ? 16.577 -7.721 -11.808 1.00 87.88 213 ILE A C 1
ATOM 1733 O O . ILE A 1 213 ? 15.742 -6.820 -11.866 1.00 87.88 213 ILE A O 1
ATOM 1737 N N . PHE A 1 214 ? 16.479 -8.817 -12.562 1.00 85.12 214 PHE A N 1
ATOM 1738 C CA . PHE A 1 214 ? 15.464 -9.011 -13.596 1.00 85.12 214 PHE A CA 1
ATOM 1739 C C . PHE A 1 214 ? 14.044 -9.168 -13.044 1.00 85.12 214 PHE A C 1
ATOM 1741 O O . PHE A 1 214 ? 13.126 -8.525 -13.556 1.00 85.12 214 PHE A O 1
ATOM 1748 N N . ASN A 1 215 ? 13.824 -10.001 -12.017 1.00 89.31 215 ASN A N 1
ATOM 1749 C CA . ASN A 1 215 ? 12.475 -10.151 -11.458 1.00 89.31 215 ASN A CA 1
ATOM 1750 C C . ASN A 1 215 ? 12.036 -8.887 -10.702 1.00 89.31 215 ASN A C 1
ATOM 1752 O O . ASN A 1 215 ? 10.894 -8.467 -10.882 1.00 89.31 215 ASN A O 1
ATOM 1756 N N . ILE A 1 216 ? 12.948 -8.205 -10.001 1.00 91.56 216 ILE A N 1
ATOM 1757 C CA . ILE A 1 216 ? 12.675 -6.907 -9.370 1.00 91.56 216 ILE A CA 1
ATOM 1758 C C . ILE A 1 216 ? 12.274 -5.879 -10.435 1.00 91.56 216 ILE A C 1
ATOM 1760 O O . ILE A 1 216 ? 11.264 -5.187 -10.284 1.00 91.56 216 ILE A O 1
ATOM 1764 N N . ALA A 1 217 ? 13.023 -5.786 -11.537 1.00 90.12 217 ALA A N 1
ATOM 1765 C CA . ALA A 1 217 ? 12.713 -4.878 -12.640 1.00 90.12 217 ALA A CA 1
ATOM 1766 C C . ALA A 1 217 ? 11.348 -5.189 -13.267 1.00 90.12 217 ALA A C 1
ATOM 1768 O O . ALA A 1 217 ? 10.531 -4.286 -13.464 1.00 90.12 217 ALA A O 1
ATOM 1769 N N . LYS A 1 218 ? 11.050 -6.475 -13.481 1.00 87.06 218 LYS A N 1
ATOM 1770 C CA . LYS A 1 218 ? 9.760 -6.947 -13.996 1.00 87.06 218 LYS A CA 1
ATOM 1771 C C . LYS A 1 218 ? 8.595 -6.587 -13.070 1.00 87.06 218 LYS A C 1
ATOM 1773 O O . LYS A 1 218 ? 7.581 -6.079 -13.543 1.00 87.06 218 LYS A O 1
ATOM 1778 N N . GLU A 1 219 ? 8.729 -6.792 -11.761 1.00 89.31 219 GLU A N 1
ATOM 1779 C CA . GLU A 1 219 ? 7.710 -6.424 -10.762 1.00 89.31 219 GLU A CA 1
ATOM 1780 C C . GLU A 1 219 ? 7.477 -4.909 -10.677 1.00 89.31 219 GLU A C 1
ATOM 1782 O O . GLU A 1 219 ? 6.379 -4.443 -10.347 1.00 89.31 219 GLU A O 1
ATOM 1787 N N . ASN A 1 220 ? 8.504 -4.126 -11.000 1.00 92.69 220 ASN A N 1
ATOM 1788 C CA . ASN A 1 220 ? 8.447 -2.671 -11.064 1.00 92.69 220 ASN A CA 1
ATOM 1789 C C . ASN A 1 220 ? 8.112 -2.136 -12.467 1.00 92.69 220 ASN A C 1
ATOM 1791 O O . ASN A 1 220 ? 7.924 -0.930 -12.626 1.00 92.69 220 ASN A O 1
ATOM 1795 N N . ASN A 1 221 ? 7.956 -3.015 -13.464 1.00 89.81 221 ASN A N 1
ATOM 1796 C CA . ASN A 1 221 ? 7.743 -2.693 -14.876 1.00 89.81 221 ASN A CA 1
ATOM 1797 C C . ASN A 1 221 ? 8.728 -1.613 -15.374 1.00 89.81 221 ASN A C 1
ATOM 1799 O O . ASN A 1 221 ? 8.311 -0.536 -15.802 1.00 89.81 221 ASN A O 1
ATOM 1803 N N . ILE A 1 222 ? 10.025 -1.878 -15.207 1.00 90.12 222 ILE A N 1
ATOM 1804 C CA . ILE A 1 222 ? 11.158 -1.056 -15.666 1.00 90.12 222 ILE A CA 1
ATOM 1805 C C . ILE A 1 222 ? 12.227 -1.953 -16.304 1.00 90.12 222 ILE A C 1
ATOM 1807 O O . ILE A 1 222 ? 12.185 -3.172 -16.131 1.00 90.12 222 ILE A O 1
ATOM 1811 N N . ALA A 1 223 ? 13.183 -1.365 -17.022 1.00 88.12 223 ALA A N 1
ATOM 1812 C CA . ALA A 1 223 ? 14.352 -2.093 -17.507 1.00 88.12 223 ALA A CA 1
ATOM 1813 C C . ALA A 1 223 ? 15.325 -2.438 -16.349 1.00 88.12 223 ALA A C 1
ATOM 1815 O O . ALA A 1 223 ? 15.502 -1.615 -15.443 1.00 88.12 223 ALA A O 1
ATOM 1816 N N . PRO A 1 224 ? 15.965 -3.625 -16.343 1.00 86.62 224 PRO A N 1
ATOM 1817 C CA . PRO A 1 224 ? 16.980 -4.013 -15.352 1.00 86.62 224 PRO A CA 1
ATOM 1818 C C . PRO A 1 224 ? 18.117 -2.994 -15.182 1.00 86.62 224 PRO A C 1
ATOM 1820 O O . PRO A 1 224 ? 18.559 -2.723 -14.063 1.00 86.62 224 PRO A O 1
ATOM 1823 N N . GLU A 1 225 ? 18.555 -2.395 -16.284 1.00 85.94 225 GLU A N 1
ATOM 1824 C CA . GLU A 1 225 ? 19.638 -1.416 -16.371 1.00 85.94 225 GLU A CA 1
ATOM 1825 C C . GLU A 1 225 ? 19.361 -0.176 -15.514 1.00 85.94 225 GLU A C 1
ATOM 1827 O O . GLU A 1 225 ? 20.276 0.363 -14.892 1.00 85.94 225 GLU A O 1
ATOM 1832 N N . GLU A 1 226 ? 18.095 0.231 -15.396 1.00 90.31 226 GLU A N 1
ATOM 1833 C CA . GLU A 1 226 ? 17.685 1.374 -14.575 1.00 90.31 226 GLU A CA 1
ATOM 1834 C C . GLU A 1 226 ? 17.921 1.115 -13.077 1.00 90.31 226 GLU A C 1
ATOM 1836 O O . GLU A 1 226 ? 18.273 2.026 -12.322 1.00 90.31 226 GLU A O 1
ATOM 1841 N N . ILE A 1 227 ? 17.796 -0.141 -12.629 1.00 91.75 227 ILE A N 1
ATOM 1842 C CA . ILE A 1 227 ? 18.149 -0.527 -11.256 1.00 91.75 227 ILE A CA 1
ATOM 1843 C C . ILE A 1 227 ? 19.668 -0.501 -11.085 1.00 91.75 227 ILE A C 1
ATOM 1845 O O . ILE A 1 227 ? 20.164 0.047 -10.100 1.00 91.75 227 ILE A O 1
ATOM 1849 N N . LEU A 1 228 ? 20.418 -1.064 -12.034 1.00 87.81 228 LEU A N 1
ATOM 1850 C CA . LEU A 1 228 ? 21.883 -1.112 -11.967 1.00 87.81 228 LEU A CA 1
ATOM 1851 C C . LEU A 1 228 ? 22.491 0.292 -11.934 1.00 87.81 228 LEU A C 1
ATOM 1853 O O . LEU A 1 228 ? 23.363 0.569 -11.112 1.00 87.81 228 LEU A O 1
ATOM 1857 N N . HIS A 1 229 ? 21.965 1.211 -12.744 1.00 86.88 229 HIS A N 1
ATOM 1858 C CA . HIS A 1 229 ? 22.400 2.603 -12.770 1.00 86.88 229 HIS A CA 1
ATOM 1859 C C . HIS A 1 229 ? 22.236 3.303 -11.414 1.00 86.88 229 HIS A C 1
ATOM 1861 O O . HIS A 1 229 ? 23.071 4.112 -11.008 1.00 86.88 229 HIS A O 1
ATOM 1867 N N . LYS A 1 230 ? 21.170 2.976 -10.674 1.00 92.62 230 LYS A N 1
ATOM 1868 C CA . LYS A 1 230 ? 20.944 3.503 -9.322 1.00 92.62 230 LYS A CA 1
ATOM 1869 C C . LYS A 1 230 ? 21.781 2.841 -8.241 1.00 92.62 230 LYS A C 1
ATOM 1871 O O . LYS A 1 230 ? 21.859 3.393 -7.141 1.00 92.62 230 LYS A O 1
ATOM 1876 N N . ASN A 1 231 ? 22.397 1.704 -8.545 1.00 91.50 231 ASN A N 1
ATOM 1877 C CA . ASN A 1 231 ? 23.163 0.908 -7.598 1.00 91.50 231 ASN A CA 1
ATOM 1878 C C . ASN A 1 231 ? 24.559 0.557 -8.154 1.00 91.50 231 ASN A C 1
ATOM 1880 O O . ASN A 1 231 ? 24.896 -0.625 -8.233 1.00 91.50 231 ASN A O 1
ATOM 1884 N N . PRO A 1 232 ? 25.401 1.556 -8.499 1.00 87.75 232 PRO A N 1
ATOM 1885 C CA . PRO A 1 232 ? 26.725 1.327 -9.093 1.00 87.75 232 PRO A CA 1
ATOM 1886 C C . PRO A 1 232 ? 27.700 0.581 -8.168 1.00 87.75 232 PRO A C 1
ATOM 1888 O O . PRO A 1 232 ? 28.751 0.131 -8.609 1.00 87.75 232 PRO A O 1
ATOM 1891 N N . GLN A 1 233 ? 27.371 0.449 -6.881 1.00 86.88 233 GLN A N 1
ATOM 1892 C CA . GLN A 1 233 ? 28.121 -0.348 -5.913 1.00 86.88 233 GLN A CA 1
ATOM 1893 C C . GLN A 1 233 ? 27.962 -1.865 -6.100 1.00 86.88 233 GLN A C 1
ATOM 1895 O O . GLN A 1 233 ? 28.695 -2.625 -5.470 1.00 86.88 233 GLN A O 1
ATOM 1900 N N . LEU A 1 234 ? 26.987 -2.325 -6.892 1.00 83.25 234 LEU A N 1
ATOM 1901 C CA . LEU A 1 234 ? 26.810 -3.748 -7.174 1.00 83.25 234 LEU A CA 1
ATOM 1902 C C . LEU A 1 234 ? 27.914 -4.222 -8.124 1.00 83.25 234 LEU A C 1
ATOM 1904 O O . LEU A 1 234 ? 27.905 -3.900 -9.308 1.00 83.25 234 LEU A O 1
ATOM 1908 N N . THR A 1 235 ? 28.860 -4.997 -7.598 1.00 73.31 235 THR A N 1
ATOM 1909 C CA . THR A 1 235 ? 29.977 -5.566 -8.370 1.00 73.31 235 THR A CA 1
ATOM 1910 C C . THR A 1 235 ? 29.665 -6.944 -8.951 1.00 73.31 235 THR A C 1
ATOM 1912 O O . THR A 1 235 ? 30.292 -7.348 -9.923 1.00 73.31 235 THR A O 1
ATOM 1915 N N . ASP A 1 236 ? 28.707 -7.664 -8.361 1.00 74.81 236 ASP A N 1
ATOM 1916 C CA . ASP A 1 236 ? 28.236 -8.970 -8.823 1.00 74.81 236 ASP A CA 1
ATOM 1917 C C . ASP A 1 236 ? 26.704 -9.005 -8.799 1.00 74.81 236 ASP A C 1
ATOM 1919 O O . ASP A 1 236 ? 26.070 -9.104 -7.748 1.00 74.81 236 ASP A O 1
ATOM 1923 N N . VAL A 1 237 ? 26.095 -8.896 -9.978 1.00 75.62 237 VAL A N 1
ATOM 1924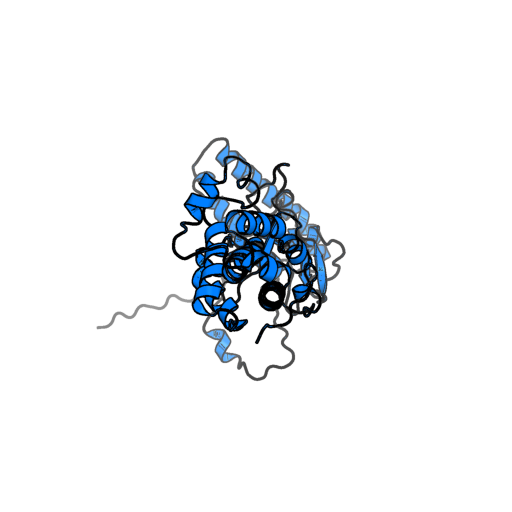 C CA . VAL A 1 237 ? 24.634 -8.863 -10.127 1.00 75.62 237 VAL A CA 1
ATOM 1925 C C . VAL A 1 237 ? 23.982 -10.242 -10.032 1.00 75.62 237 VAL A C 1
ATOM 1927 O O . VAL A 1 237 ? 22.756 -10.325 -9.941 1.00 75.62 237 VAL A O 1
ATOM 1930 N N . ARG A 1 238 ? 24.777 -11.323 -10.074 1.00 77.88 238 ARG A N 1
ATOM 1931 C CA . ARG A 1 238 ? 24.282 -12.703 -9.965 1.00 77.88 238 ARG A CA 1
ATOM 1932 C C . ARG A 1 238 ? 24.052 -13.097 -8.508 1.00 77.88 238 ARG A C 1
ATOM 1934 O O . ARG A 1 238 ? 23.241 -13.978 -8.243 1.00 77.88 238 ARG A O 1
ATOM 1941 N N . HIS A 1 239 ? 24.710 -12.412 -7.573 1.00 76.81 239 HIS A N 1
ATOM 1942 C CA . HIS A 1 239 ? 24.647 -12.708 -6.145 1.00 76.81 239 HIS A CA 1
ATOM 1943 C C . HIS A 1 239 ? 24.163 -11.492 -5.346 1.00 76.81 239 HIS A C 1
ATOM 1945 O O . HIS A 1 239 ? 24.940 -10.776 -4.711 1.00 76.81 239 HIS A O 1
ATOM 1951 N N . LEU A 1 240 ? 22.847 -11.263 -5.344 1.00 84.75 240 LEU A N 1
ATOM 1952 C CA . LEU A 1 240 ? 22.240 -10.274 -4.454 1.00 84.75 240 LEU A CA 1
ATOM 1953 C C . LEU A 1 240 ? 22.160 -10.826 -3.025 1.00 84.75 240 LEU A C 1
ATOM 1955 O O . LEU A 1 240 ? 21.618 -11.903 -2.791 1.00 84.75 240 LEU A O 1
ATOM 1959 N N . ILE A 1 241 ? 22.671 -10.070 -2.051 1.00 88.06 241 ILE A N 1
ATOM 1960 C CA . ILE A 1 241 ? 22.644 -10.464 -0.636 1.00 88.06 241 ILE A CA 1
ATOM 1961 C C . ILE A 1 241 ? 21.267 -10.117 -0.040 1.00 88.06 241 ILE A C 1
ATOM 1963 O O . ILE A 1 241 ? 20.924 -8.928 -0.001 1.00 88.06 241 ILE A O 1
ATOM 1967 N N . PRO A 1 242 ? 20.485 -11.088 0.480 1.00 89.31 242 PRO A N 1
ATOM 1968 C CA . PRO A 1 242 ? 19.212 -10.802 1.138 1.00 89.31 242 PRO A CA 1
ATOM 1969 C C . PRO A 1 242 ? 19.354 -9.811 2.300 1.00 89.31 242 PRO A C 1
ATOM 1971 O O . PRO A 1 242 ? 20.300 -9.871 3.083 1.00 89.31 242 PRO A O 1
ATOM 1974 N N . GLY A 1 243 ? 18.397 -8.893 2.421 1.00 87.56 243 GLY A N 1
ATOM 1975 C CA . GLY A 1 243 ? 18.425 -7.770 3.358 1.00 87.56 243 GLY A CA 1
ATOM 1976 C C . GLY A 1 243 ? 19.121 -6.518 2.817 1.00 87.56 243 GLY A C 1
ATOM 1977 O O . GLY A 1 243 ? 19.000 -5.457 3.429 1.00 87.56 243 GLY A O 1
ATOM 1978 N N . THR A 1 244 ? 19.803 -6.605 1.670 1.00 90.31 244 THR A N 1
ATOM 1979 C CA . THR A 1 244 ? 20.400 -5.434 1.015 1.00 90.31 244 THR A CA 1
ATOM 1980 C C . THR A 1 244 ? 19.309 -4.518 0.486 1.00 90.31 244 THR A C 1
ATOM 1982 O O . THR A 1 244 ? 18.319 -4.973 -0.083 1.00 90.31 244 THR A O 1
ATOM 1985 N N . ALA A 1 245 ? 19.493 -3.214 0.665 1.00 94.25 245 ALA A N 1
ATOM 1986 C CA . ALA A 1 245 ? 18.571 -2.211 0.167 1.00 94.25 245 ALA A CA 1
ATOM 1987 C C . ALA A 1 245 ? 19.044 -1.688 -1.196 1.00 94.25 245 ALA A C 1
ATOM 1989 O O . ALA A 1 245 ? 20.109 -1.078 -1.293 1.00 94.25 245 ALA A O 1
ATOM 1990 N N . LEU A 1 246 ? 18.245 -1.914 -2.236 1.00 95.38 246 LEU A N 1
ATOM 1991 C CA . LEU A 1 246 ? 18.464 -1.392 -3.579 1.00 95.38 246 LEU A CA 1
ATOM 1992 C C . LEU A 1 246 ? 17.675 -0.102 -3.768 1.00 95.38 246 LEU A C 1
ATOM 1994 O O . LEU A 1 246 ? 16.465 -0.049 -3.530 1.00 95.38 246 LEU A O 1
ATOM 1998 N N . LYS A 1 247 ? 18.363 0.947 -4.218 1.00 96.75 247 LYS A N 1
ATOM 1999 C CA . LYS A 1 247 ? 17.728 2.206 -4.593 1.00 96.75 247 LYS A CA 1
ATOM 2000 C C . LYS A 1 247 ? 17.066 2.044 -5.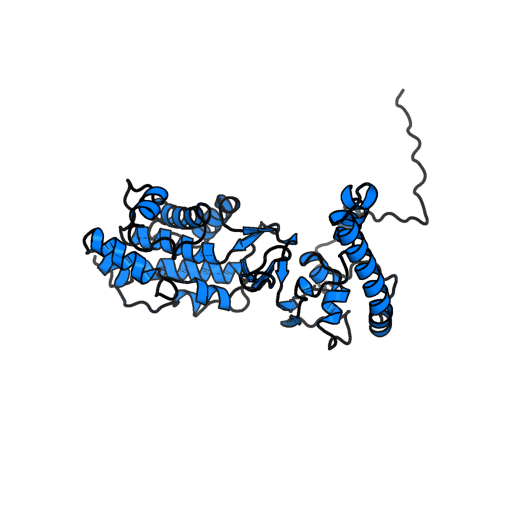953 1.00 96.75 247 LYS A C 1
ATOM 2002 O O . LYS A 1 247 ? 17.705 1.613 -6.904 1.00 96.75 247 LYS A O 1
ATOM 2007 N N . MET A 1 248 ? 15.809 2.435 -6.052 1.00 96.56 248 MET A N 1
ATOM 2008 C CA . MET A 1 248 ? 15.057 2.342 -7.298 1.00 96.56 248 MET A CA 1
ATOM 2009 C C . MET A 1 248 ? 15.013 3.702 -8.009 1.00 96.56 248 MET A C 1
ATOM 2011 O O . MET A 1 248 ? 15.114 4.738 -7.335 1.00 96.56 248 MET A O 1
ATOM 2015 N N . PRO A 1 249 ? 14.886 3.727 -9.347 1.00 95.12 249 PRO A N 1
ATOM 2016 C CA . PRO A 1 249 ? 14.784 4.972 -10.099 1.00 95.12 249 PRO A CA 1
ATOM 2017 C C . PRO A 1 249 ? 13.473 5.698 -9.789 1.00 95.12 249 PRO A C 1
ATOM 2019 O O . PRO A 1 249 ? 12.412 5.085 -9.641 1.00 95.12 249 PRO A O 1
ATOM 2022 N N . ASP A 1 250 ? 13.543 7.023 -9.709 1.00 93.94 250 ASP A N 1
ATOM 2023 C CA . ASP A 1 250 ? 12.351 7.858 -9.804 1.00 93.94 250 ASP A CA 1
ATOM 2024 C C . ASP A 1 250 ? 11.817 7.797 -11.254 1.00 93.94 250 ASP A C 1
ATOM 2026 O O . ASP A 1 250 ? 12.615 7.742 -12.191 1.00 93.94 250 ASP A O 1
ATOM 2030 N N . PRO A 1 251 ? 10.489 7.808 -11.482 1.00 92.94 251 PRO A N 1
ATOM 2031 C CA . PRO A 1 251 ? 9.914 7.754 -12.826 1.00 92.94 251 PRO A CA 1
ATOM 2032 C C . PRO A 1 251 ? 10.454 8.798 -13.812 1.00 92.94 251 PRO A C 1
ATOM 2034 O O . PRO A 1 251 ? 10.488 8.534 -15.007 1.00 92.94 251 PRO A O 1
ATOM 2037 N N . THR A 1 252 ? 10.875 9.969 -13.327 1.00 90.62 252 THR A N 1
ATOM 2038 C CA . THR A 1 252 ? 11.456 11.039 -14.159 1.00 90.62 252 THR A CA 1
ATOM 2039 C C . THR A 1 252 ? 12.882 10.751 -14.620 1.00 90.62 252 THR A C 1
ATOM 2041 O O . THR A 1 252 ? 13.396 11.450 -15.487 1.00 90.62 252 THR A O 1
ATOM 2044 N N . GLU A 1 253 ? 13.527 9.739 -14.046 1.00 89.75 253 GLU A N 1
ATOM 2045 C CA . GLU A 1 253 ? 14.908 9.362 -14.341 1.00 89.75 253 GLU A CA 1
ATOM 2046 C C . GLU A 1 253 ? 14.992 8.199 -15.338 1.00 89.75 253 GLU A C 1
ATOM 2048 O O . GLU A 1 253 ? 16.082 7.905 -15.820 1.00 89.75 253 GLU A O 1
ATOM 2053 N N . ILE A 1 254 ? 13.862 7.554 -15.648 1.00 88.94 254 ILE A N 1
ATOM 2054 C CA . ILE A 1 254 ? 13.809 6.392 -16.537 1.00 88.94 254 ILE A CA 1
ATOM 2055 C C . ILE A 1 254 ? 14.077 6.840 -17.967 1.00 88.94 254 ILE A C 1
ATOM 2057 O O . ILE A 1 254 ? 13.284 7.579 -18.552 1.00 88.94 254 ILE A O 1
ATOM 2061 N N . ARG A 1 255 ? 15.173 6.343 -18.540 1.00 86.12 255 ARG A N 1
ATOM 2062 C CA . ARG A 1 255 ? 15.525 6.573 -19.947 1.00 86.12 255 ARG A CA 1
ATOM 2063 C C . ARG A 1 255 ? 15.238 5.341 -20.797 1.00 86.12 255 ARG A C 1
ATOM 2065 O O . ARG A 1 255 ? 14.907 5.474 -21.970 1.00 86.12 255 ARG A O 1
ATOM 2072 N N . MET A 1 256 ? 15.311 4.149 -20.204 1.00 86.38 256 MET A N 1
ATOM 2073 C CA . MET A 1 256 ? 15.028 2.886 -20.870 1.00 86.38 256 MET A CA 1
ATOM 2074 C C . MET A 1 256 ? 13.646 2.340 -20.496 1.00 86.38 256 MET A C 1
ATOM 2076 O O . MET A 1 256 ? 13.383 1.942 -19.359 1.00 86.38 256 MET A O 1
ATOM 2080 N N . LEU A 1 257 ? 12.761 2.274 -21.494 1.00 82.56 257 LEU A N 1
ATOM 2081 C CA . LEU A 1 257 ? 11.502 1.533 -21.390 1.00 82.56 257 LEU A CA 1
ATOM 2082 C C . LEU A 1 257 ? 11.738 0.038 -21.131 1.00 82.56 257 LEU A C 1
ATOM 2084 O O . LEU A 1 257 ? 12.691 -0.539 -21.651 1.00 82.56 257 LEU A O 1
ATOM 2088 N N . SER A 1 258 ? 10.823 -0.594 -20.389 1.00 80.69 258 SER A N 1
ATOM 2089 C CA . SER A 1 258 ? 10.747 -2.057 -20.341 1.00 80.69 258 SER A CA 1
ATOM 2090 C C . SER A 1 258 ? 10.429 -2.619 -21.733 1.00 80.69 258 SER A C 1
ATOM 2092 O O . SER A 1 258 ? 9.774 -1.943 -22.527 1.00 80.69 258 SER A O 1
ATOM 2094 N N . ASP A 1 259 ? 10.813 -3.866 -22.022 1.00 77.50 259 ASP A N 1
ATOM 2095 C CA . ASP A 1 259 ? 10.508 -4.503 -23.318 1.00 77.50 259 ASP A CA 1
ATOM 2096 C C . ASP A 1 259 ? 9.015 -4.446 -23.653 1.00 77.50 259 ASP A C 1
ATOM 2098 O O . ASP A 1 259 ? 8.617 -4.240 -24.799 1.00 77.50 259 ASP A O 1
ATOM 2102 N N . LYS A 1 260 ? 8.169 -4.609 -22.634 1.00 78.94 260 LYS A N 1
ATOM 2103 C CA . LYS A 1 260 ? 6.723 -4.517 -22.787 1.00 78.94 260 LYS A CA 1
ATOM 2104 C C . LYS A 1 260 ? 6.295 -3.097 -23.166 1.00 78.94 260 LYS A C 1
ATOM 2106 O O . LYS A 1 260 ? 5.553 -2.940 -24.126 1.00 78.94 260 LYS A O 1
ATOM 2111 N N . ASP A 1 261 ? 6.746 -2.082 -22.431 1.00 81.69 261 ASP A N 1
ATOM 2112 C CA . ASP A 1 261 ? 6.331 -0.697 -22.685 1.00 81.69 261 ASP A CA 1
ATOM 2113 C C . ASP A 1 261 ? 6.890 -0.174 -24.018 1.00 81.69 261 ASP A C 1
ATOM 2115 O O . ASP A 1 261 ? 6.197 0.551 -24.725 1.00 81.69 261 ASP A O 1
ATOM 2119 N N . LEU A 1 262 ? 8.104 -0.584 -24.405 1.00 84.00 262 LEU A N 1
ATOM 2120 C CA . LEU A 1 262 ? 8.656 -0.284 -25.727 1.00 84.00 262 LEU A CA 1
ATOM 2121 C C . LEU A 1 262 ? 7.781 -0.883 -26.830 1.00 84.00 262 LEU A C 1
ATOM 2123 O O . LEU A 1 262 ? 7.417 -0.181 -27.770 1.00 84.00 262 LEU A O 1
ATOM 2127 N N . ASN A 1 263 ? 7.416 -2.161 -26.705 1.00 81.19 263 ASN A N 1
ATOM 2128 C CA . ASN A 1 263 ? 6.527 -2.811 -27.664 1.00 81.19 263 ASN A CA 1
ATOM 2129 C C . ASN A 1 263 ? 5.150 -2.137 -27.714 1.00 81.19 263 ASN A C 1
ATOM 2131 O O . ASN A 1 263 ? 4.611 -1.959 -28.804 1.00 81.19 263 ASN A O 1
ATOM 2135 N N . ASP A 1 264 ? 4.594 -1.732 -26.572 1.00 82.94 264 ASP A N 1
ATOM 2136 C CA . ASP A 1 264 ? 3.318 -1.013 -26.523 1.00 82.94 264 ASP A CA 1
ATOM 2137 C C . ASP A 1 264 ? 3.404 0.331 -27.275 1.00 82.94 264 ASP A C 1
ATOM 2139 O O . ASP A 1 264 ? 2.496 0.664 -28.034 1.00 82.94 264 ASP A O 1
ATOM 2143 N N . VAL A 1 265 ? 4.506 1.079 -27.121 1.00 81.88 265 VAL A N 1
ATOM 2144 C CA . VAL A 1 265 ? 4.740 2.338 -27.852 1.00 81.88 265 VAL A CA 1
ATOM 2145 C C . VAL A 1 265 ? 4.888 2.084 -29.350 1.00 81.88 265 VAL A C 1
ATOM 2147 O O . VAL A 1 265 ? 4.154 2.685 -30.135 1.00 81.88 265 VAL A O 1
ATOM 2150 N N . LEU A 1 266 ? 5.783 1.174 -29.750 1.00 81.00 266 LEU A N 1
ATOM 2151 C CA . LEU A 1 266 ? 6.085 0.892 -31.159 1.00 81.00 266 LEU A CA 1
ATOM 2152 C C . LEU A 1 266 ? 4.872 0.364 -31.940 1.00 81.00 266 LEU A C 1
ATOM 2154 O O . LEU A 1 266 ? 4.798 0.561 -33.149 1.00 81.00 266 LEU A O 1
ATOM 2158 N N . ASN A 1 267 ? 3.921 -0.287 -31.263 1.00 82.50 267 ASN A N 1
ATOM 2159 C CA . ASN A 1 267 ? 2.692 -0.805 -31.873 1.00 82.50 267 ASN A CA 1
ATOM 2160 C C . ASN A 1 267 ? 1.468 0.110 -31.679 1.00 82.50 267 ASN A C 1
ATOM 2162 O O . ASN A 1 267 ? 0.359 -0.258 -32.071 1.00 82.50 267 ASN A O 1
ATOM 2166 N N . SER A 1 268 ? 1.629 1.284 -31.063 1.00 83.12 268 SER A N 1
ATOM 2167 C CA . SER A 1 268 ? 0.522 2.226 -30.870 1.00 83.12 268 SER A CA 1
ATOM 2168 C C . SER A 1 268 ? 0.141 2.928 -32.179 1.00 83.12 268 SER A C 1
ATOM 2170 O O . SER A 1 268 ? 0.998 3.232 -33.010 1.00 83.12 268 SER A O 1
ATOM 2172 N N . SER A 1 269 ? -1.150 3.236 -32.364 1.00 83.75 269 SER A N 1
ATOM 2173 C CA . SER A 1 269 ? -1.614 4.000 -33.535 1.00 83.75 269 SER A CA 1
ATOM 2174 C C . SER A 1 269 ? -0.961 5.379 -33.610 1.00 83.75 269 SER A C 1
ATOM 2176 O O . SER A 1 269 ? -0.567 5.803 -34.694 1.00 83.75 269 SER A O 1
ATOM 2178 N N . ALA A 1 270 ? -0.787 6.025 -32.453 1.00 86.56 270 ALA A N 1
ATOM 2179 C CA . ALA A 1 270 ? -0.132 7.319 -32.318 1.00 86.56 270 ALA A CA 1
ATOM 2180 C C . ALA A 1 270 ? 1.313 7.297 -32.838 1.00 86.56 270 ALA A C 1
ATOM 2182 O O . ALA A 1 270 ? 1.744 8.203 -33.550 1.00 86.56 270 ALA A O 1
ATOM 2183 N N . TYR A 1 271 ? 2.056 6.226 -32.553 1.00 82.44 271 TYR A N 1
ATOM 2184 C CA . TYR A 1 271 ? 3.410 6.065 -33.074 1.00 82.44 271 TYR A CA 1
ATOM 2185 C C . TYR A 1 271 ? 3.433 5.704 -34.564 1.00 82.44 271 TYR A C 1
ATOM 2187 O O . TYR A 1 271 ? 4.268 6.210 -35.301 1.00 82.44 271 TYR A O 1
ATOM 2195 N N . LEU A 1 272 ? 2.535 4.832 -35.028 1.00 74.25 272 LEU A N 1
ATOM 2196 C CA . LEU A 1 272 ? 2.613 4.285 -36.386 1.00 74.25 272 LEU A CA 1
ATOM 2197 C C . LEU A 1 272 ? 1.989 5.174 -37.471 1.00 74.25 272 LEU A C 1
ATOM 2199 O O . LEU A 1 272 ? 2.435 5.125 -38.616 1.00 74.25 272 LEU A O 1
ATOM 2203 N N . PHE A 1 273 ? 0.934 5.927 -37.147 1.00 75.75 273 PHE A N 1
ATOM 2204 C CA . PHE A 1 273 ? 0.068 6.547 -38.160 1.00 75.75 273 PHE A CA 1
ATOM 2205 C C . PHE A 1 273 ? -0.308 8.010 -37.887 1.00 75.75 273 PHE A C 1
ATOM 2207 O O . PHE A 1 273 ? -0.820 8.679 -38.790 1.00 75.75 273 PHE A O 1
ATOM 2214 N N . GLU A 1 274 ? -0.104 8.514 -36.670 1.00 80.88 274 GLU A N 1
ATOM 2215 C CA . GLU A 1 274 ? -0.439 9.900 -36.323 1.00 80.88 274 GLU A CA 1
ATOM 2216 C C . GLU A 1 274 ? 0.727 10.865 -36.584 1.00 80.88 274 GLU A C 1
ATOM 2218 O O . GLU A 1 274 ? 1.831 10.459 -36.934 1.00 80.88 274 GLU A O 1
ATOM 2223 N N . HIS A 1 275 ? 0.4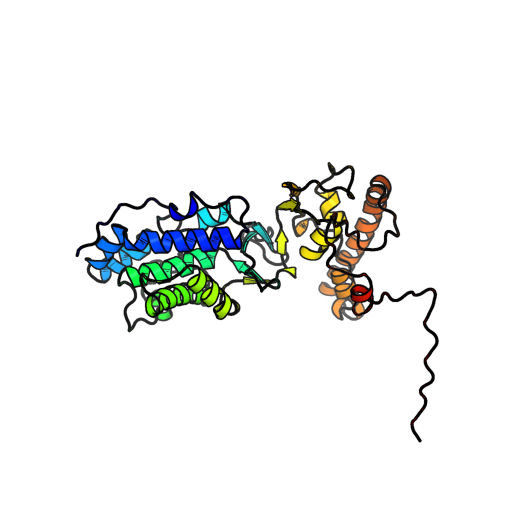55 12.168 -36.474 1.00 80.31 275 HIS A N 1
ATOM 2224 C CA . HIS A 1 275 ? 1.420 13.244 -36.713 1.00 80.31 275 HIS A CA 1
ATOM 2225 C C . HIS A 1 275 ? 1.227 14.355 -35.672 1.00 80.31 275 HIS A C 1
ATOM 2227 O O . HIS A 1 275 ? 0.114 14.566 -35.186 1.00 80.31 275 HIS A O 1
ATOM 2233 N N . GLY A 1 276 ? 2.285 15.117 -35.386 1.00 81.94 276 GLY A N 1
ATOM 2234 C CA . GLY A 1 276 ? 2.246 16.266 -34.478 1.00 81.94 276 GLY A CA 1
ATOM 2235 C C . GLY A 1 276 ? 2.730 15.943 -33.064 1.00 81.94 276 GLY A C 1
ATOM 2236 O O . GLY A 1 276 ? 3.392 14.937 -32.837 1.00 81.94 276 GLY A O 1
ATOM 2237 N N . GLU A 1 277 ? 2.394 16.810 -32.104 1.00 86.38 277 GLU A N 1
ATOM 2238 C CA . GLU A 1 277 ? 3.044 16.858 -30.783 1.00 86.38 277 GLU A CA 1
ATOM 2239 C C . GLU A 1 277 ? 3.025 15.521 -30.015 1.00 86.38 277 GLU A C 1
ATOM 2241 O O . GLU A 1 277 ? 3.978 15.201 -29.307 1.00 86.38 277 GLU A O 1
ATOM 2246 N N . GLU A 1 278 ? 1.951 14.734 -30.128 1.00 83.75 278 GLU A N 1
ATOM 2247 C CA . GLU A 1 278 ? 1.850 13.428 -29.463 1.00 83.75 278 GLU A CA 1
ATOM 2248 C C . GLU A 1 278 ? 2.769 12.378 -30.099 1.00 83.75 278 GLU A C 1
ATOM 2250 O O . GLU A 1 278 ? 3.512 11.702 -29.386 1.00 83.75 278 GLU A O 1
ATOM 2255 N N . HIS A 1 279 ? 2.784 12.296 -31.431 1.00 83.19 279 HIS A N 1
ATOM 2256 C CA . HIS A 1 279 ? 3.697 11.428 -32.170 1.00 83.19 279 HIS A CA 1
ATOM 2257 C C . HIS A 1 279 ? 5.162 11.803 -31.895 1.00 83.19 279 HIS A C 1
ATOM 2259 O O . HIS A 1 279 ? 5.964 10.939 -31.539 1.00 83.19 279 HIS A O 1
ATOM 2265 N N . ASP A 1 280 ? 5.496 13.096 -31.965 1.00 84.44 280 ASP A N 1
ATOM 2266 C CA . ASP A 1 280 ? 6.857 13.601 -31.749 1.00 84.44 280 ASP A CA 1
ATOM 2267 C C . ASP A 1 280 ? 7.380 13.245 -30.345 1.00 84.44 280 ASP A C 1
ATOM 2269 O O . ASP A 1 280 ? 8.542 12.865 -30.178 1.00 84.44 280 ASP A O 1
ATOM 2273 N N . LYS A 1 281 ? 6.507 13.283 -29.325 1.00 87.81 281 LYS A N 1
ATOM 2274 C CA . LYS A 1 281 ? 6.842 12.822 -27.967 1.00 87.81 281 LYS A CA 1
ATOM 2275 C C . LYS A 1 281 ? 7.174 11.333 -27.931 1.00 87.81 281 LYS A C 1
ATOM 2277 O O . LYS A 1 281 ? 8.136 10.952 -27.268 1.00 87.81 281 LYS A O 1
ATOM 2282 N N . LEU A 1 282 ? 6.403 10.488 -28.618 1.00 82.50 282 LEU A N 1
ATOM 2283 C CA . LEU A 1 282 ? 6.668 9.047 -28.668 1.00 82.50 282 LEU A CA 1
ATOM 2284 C C . LEU A 1 282 ? 7.973 8.739 -29.416 1.00 82.50 282 LEU A C 1
ATOM 2286 O O . LEU A 1 282 ? 8.727 7.866 -28.985 1.00 82.50 282 LEU A O 1
ATOM 2290 N N . VAL A 1 283 ? 8.283 9.481 -30.483 1.00 82.56 283 VAL A N 1
ATOM 2291 C CA . VAL A 1 283 ? 9.562 9.372 -31.202 1.00 82.56 283 VAL A CA 1
ATOM 2292 C C . VAL A 1 283 ? 10.741 9.718 -30.293 1.00 82.56 283 VAL A C 1
ATOM 2294 O O . VAL A 1 283 ? 11.690 8.936 -30.222 1.00 82.56 283 VAL A O 1
ATOM 2297 N N . GLU A 1 284 ? 10.681 10.829 -29.552 1.00 86.12 284 GLU A N 1
ATOM 2298 C CA . GLU A 1 284 ? 11.746 11.184 -28.602 1.00 86.12 284 GLU A CA 1
ATOM 2299 C C . GLU A 1 284 ? 11.878 10.152 -27.471 1.00 86.12 284 GLU A C 1
ATOM 2301 O O . GLU A 1 284 ? 12.994 9.794 -27.100 1.00 86.12 284 GLU A O 1
ATOM 2306 N N . VAL A 1 285 ? 10.771 9.587 -26.973 1.00 84.31 285 VAL A N 1
ATOM 2307 C CA . VAL A 1 285 ? 10.810 8.484 -25.994 1.00 84.31 285 VAL A CA 1
ATOM 2308 C C . VAL A 1 285 ? 11.555 7.263 -26.550 1.00 84.31 285 VAL A C 1
ATOM 2310 O O . VAL A 1 285 ? 12.429 6.713 -25.877 1.00 84.31 285 VAL A O 1
ATOM 2313 N N . VAL A 1 286 ? 11.244 6.838 -27.778 1.00 85.62 286 VAL A N 1
ATOM 2314 C CA . VAL A 1 286 ? 11.901 5.687 -28.424 1.00 85.62 286 VAL A CA 1
ATOM 2315 C C . VAL A 1 286 ? 13.382 5.970 -28.689 1.00 85.62 286 VAL A C 1
ATOM 2317 O O . VAL A 1 286 ? 14.233 5.114 -28.442 1.00 85.62 286 VAL A O 1
ATOM 2320 N N . LYS A 1 287 ? 13.713 7.180 -29.143 1.00 86.31 287 LYS A N 1
ATOM 2321 C CA . LYS A 1 287 ? 15.096 7.621 -29.353 1.00 86.31 287 LYS A CA 1
ATOM 2322 C C . LYS A 1 287 ? 15.899 7.584 -28.053 1.00 86.31 287 LYS A C 1
ATOM 2324 O O . LYS A 1 287 ? 16.957 6.960 -28.024 1.00 86.31 287 LYS A O 1
ATOM 2329 N N . HIS A 1 288 ? 15.370 8.149 -26.968 1.00 85.56 288 HIS A N 1
ATOM 2330 C CA . HIS A 1 288 ? 16.014 8.094 -25.656 1.00 85.56 288 HIS A CA 1
ATOM 2331 C C . HIS A 1 288 ? 16.194 6.664 -25.139 1.00 85.56 288 HIS A C 1
ATOM 2333 O O . HIS A 1 288 ? 17.233 6.374 -24.544 1.00 85.56 288 HIS A O 1
ATOM 2339 N N . HIS A 1 289 ? 15.245 5.758 -25.407 1.00 85.00 289 HIS A N 1
ATOM 2340 C CA . HIS A 1 289 ? 15.411 4.338 -25.091 1.00 85.00 289 HIS A CA 1
ATOM 2341 C C . HIS A 1 289 ? 16.630 3.742 -25.812 1.00 85.00 289 HIS A C 1
ATOM 2343 O O . HIS A 1 289 ? 17.449 3.082 -25.172 1.00 85.00 289 HIS A O 1
ATOM 2349 N N . PHE A 1 290 ? 16.783 3.972 -27.120 1.00 82.75 290 PHE A N 1
ATOM 2350 C CA . PHE A 1 290 ? 17.915 3.426 -27.877 1.00 82.75 290 PHE A CA 1
ATOM 2351 C C . PHE A 1 290 ? 19.256 4.064 -27.495 1.00 82.75 290 PHE A C 1
ATOM 2353 O O . PHE A 1 290 ? 20.245 3.343 -27.372 1.00 82.75 290 PHE A O 1
ATOM 2360 N N . GLU A 1 291 ? 19.286 5.376 -27.246 1.00 85.50 291 GLU A N 1
ATOM 2361 C CA . GLU A 1 291 ? 20.464 6.074 -26.711 1.00 85.50 291 GLU A CA 1
ATOM 2362 C C . GLU A 1 291 ? 20.884 5.482 -25.360 1.00 85.50 291 GLU A C 1
ATOM 2364 O O . GLU A 1 291 ? 22.042 5.122 -25.168 1.00 85.50 291 GLU A O 1
ATOM 2369 N N . ALA A 1 292 ? 19.931 5.304 -24.440 1.00 84.81 292 ALA A N 1
ATOM 2370 C CA . ALA A 1 292 ? 20.196 4.688 -23.146 1.00 84.81 292 ALA A CA 1
ATOM 2371 C C . ALA A 1 292 ? 20.692 3.245 -23.301 1.00 84.81 292 ALA A C 1
ATOM 2373 O O . ALA A 1 292 ? 21.657 2.849 -22.654 1.00 84.81 292 ALA A O 1
ATOM 2374 N N . LYS A 1 293 ? 20.074 2.451 -24.182 1.00 81.00 293 LYS A N 1
ATOM 2375 C CA . LYS A 1 293 ? 20.504 1.073 -24.450 1.00 81.00 293 LYS A CA 1
ATOM 2376 C C . LYS A 1 293 ? 21.955 1.009 -24.919 1.00 81.00 293 LYS A C 1
ATOM 2378 O O . LYS A 1 293 ? 22.671 0.103 -24.502 1.00 81.00 293 LYS A O 1
ATOM 2383 N N . GLU A 1 294 ? 22.399 1.965 -25.732 1.00 80.25 294 GLU A N 1
ATOM 2384 C CA . GLU A 1 294 ? 23.802 2.074 -26.138 1.00 80.25 294 GLU A CA 1
ATOM 2385 C C . GLU A 1 294 ? 24.712 2.458 -24.963 1.00 80.25 294 GLU A C 1
ATOM 2387 O O . GLU A 1 294 ? 25.709 1.775 -24.726 1.00 80.25 294 GLU A O 1
ATOM 2392 N N . ASP A 1 295 ? 24.331 3.472 -24.174 1.00 79.38 295 ASP A N 1
ATOM 2393 C CA . ASP A 1 295 ? 25.070 3.899 -22.974 1.00 79.38 295 ASP A CA 1
ATOM 2394 C C . ASP A 1 295 ? 25.321 2.714 -22.015 1.00 79.38 295 ASP A C 1
ATOM 2396 O O . ASP A 1 295 ? 26.409 2.567 -21.445 1.00 79.38 295 ASP A O 1
ATOM 2400 N N . TYR A 1 296 ? 24.324 1.835 -21.857 1.00 74.06 296 TYR A N 1
ATOM 2401 C CA . TYR A 1 296 ? 24.361 0.726 -20.905 1.00 74.06 296 TYR A CA 1
ATOM 2402 C C . TYR A 1 296 ? 25.042 -0.553 -21.411 1.00 74.06 296 TYR A C 1
ATOM 2404 O O . TYR A 1 296 ? 25.404 -1.385 -20.576 1.00 74.06 296 TYR A O 1
ATOM 2412 N N . LYS A 1 297 ? 25.321 -0.708 -22.716 1.00 71.25 297 LYS A N 1
ATOM 2413 C CA . LYS A 1 297 ? 26.113 -1.851 -23.231 1.00 71.25 297 LYS A CA 1
ATOM 2414 C C . LYS A 1 297 ? 27.482 -1.957 -22.558 1.00 71.25 297 LYS A C 1
ATOM 2416 O O . LYS A 1 297 ? 27.968 -3.052 -22.286 1.00 71.25 297 LYS A O 1
ATOM 2421 N N . ASN A 1 298 ? 28.090 -0.814 -22.249 1.00 69.12 298 ASN A N 1
ATOM 2422 C CA . ASN A 1 298 ? 29.377 -0.768 -21.560 1.00 69.12 298 ASN A CA 1
ATOM 2423 C C . ASN A 1 298 ? 29.259 -1.226 -20.096 1.00 69.12 298 ASN A C 1
ATOM 2425 O O . ASN A 1 298 ? 30.159 -1.886 -19.583 1.00 69.12 298 ASN A O 1
ATOM 2429 N N . LEU A 1 299 ? 28.139 -0.920 -19.429 1.00 67.56 299 LEU A N 1
ATOM 2430 C CA . LEU A 1 299 ? 27.881 -1.333 -18.046 1.00 67.56 299 LEU A CA 1
ATOM 2431 C C . LEU A 1 299 ? 27.643 -2.846 -17.946 1.00 67.56 299 LEU A C 1
ATOM 2433 O O . LEU A 1 299 ? 28.199 -3.500 -17.066 1.00 67.56 299 LEU A O 1
ATOM 2437 N N . THR A 1 300 ? 26.847 -3.416 -18.852 1.00 64.75 300 THR A N 1
ATOM 2438 C CA . THR A 1 300 ? 26.539 -4.855 -18.847 1.00 64.75 300 THR A CA 1
ATOM 2439 C C . THR A 1 300 ? 27.761 -5.708 -19.191 1.00 64.75 300 THR A C 1
ATOM 2441 O O . THR A 1 300 ? 27.982 -6.735 -18.545 1.00 64.75 300 THR A O 1
ATOM 2444 N N . ALA A 1 301 ? 28.615 -5.236 -20.107 1.00 64.06 301 ALA A N 1
ATOM 2445 C CA . ALA A 1 301 ? 29.898 -5.865 -20.421 1.00 64.06 301 ALA A CA 1
ATOM 2446 C C . ALA A 1 301 ? 30.858 -5.910 -19.213 1.00 64.06 301 ALA A C 1
ATOM 2448 O O . ALA A 1 301 ? 31.550 -6.907 -19.015 1.00 64.06 301 ALA A O 1
ATOM 2449 N N . LEU A 1 302 ? 30.875 -4.865 -18.374 1.00 59.31 302 LEU A N 1
ATOM 2450 C CA . LEU A 1 302 ? 31.708 -4.803 -17.162 1.00 59.31 302 LEU A CA 1
ATOM 2451 C C . LEU A 1 302 ? 31.218 -5.726 -16.037 1.00 59.31 302 LEU A C 1
ATOM 2453 O O . LEU A 1 302 ? 32.023 -6.198 -15.238 1.00 59.31 302 LEU A O 1
ATOM 2457 N N . LEU A 1 303 ? 29.914 -6.002 -15.976 1.00 60.94 303 LEU A N 1
ATOM 2458 C CA . LEU A 1 303 ? 29.289 -6.816 -14.925 1.00 60.94 303 LEU A CA 1
ATOM 2459 C C . LEU A 1 303 ? 29.270 -8.323 -15.246 1.00 60.94 303 LEU A C 1
ATOM 2461 O O . LEU A 1 303 ? 28.625 -9.099 -14.540 1.00 60.94 303 LEU A O 1
ATOM 2465 N N . ASN A 1 304 ? 29.971 -8.746 -16.307 1.00 56.50 304 ASN A N 1
ATOM 2466 C CA . ASN A 1 304 ? 30.007 -10.126 -16.806 1.00 56.50 304 ASN A CA 1
ATOM 2467 C C . ASN A 1 304 ? 28.591 -10.719 -16.996 1.00 56.50 304 ASN A C 1
ATOM 2469 O O . ASN A 1 304 ? 28.331 -11.904 -16.747 1.00 56.50 304 ASN A O 1
ATOM 2473 N N . ILE A 1 305 ? 27.643 -9.866 -17.391 1.00 55.62 305 ILE A N 1
ATOM 2474 C CA . ILE A 1 305 ? 26.284 -10.245 -17.771 1.00 55.62 305 ILE A CA 1
ATOM 2475 C C . ILE A 1 305 ? 26.393 -10.659 -19.235 1.00 55.62 305 ILE A C 1
ATOM 2477 O O . ILE A 1 305 ? 26.666 -9.818 -20.088 1.00 55.62 305 ILE A O 1
ATOM 2481 N N . ALA A 1 306 ? 26.279 -11.955 -19.528 1.00 44.72 306 ALA A N 1
ATOM 2482 C CA . ALA A 1 306 ? 26.358 -12.415 -20.910 1.00 44.72 306 ALA A CA 1
ATOM 2483 C C . ALA A 1 306 ? 25.233 -11.745 -21.721 1.00 44.72 306 ALA A C 1
ATOM 2485 O O . ALA A 1 306 ? 24.094 -11.682 -21.251 1.00 44.72 306 ALA A O 1
ATOM 2486 N N . ALA A 1 307 ? 25.560 -11.214 -22.904 1.00 41.59 307 ALA A N 1
ATOM 2487 C CA . ALA A 1 307 ? 24.625 -10.485 -23.773 1.00 41.59 307 ALA A CA 1
ATOM 2488 C C . ALA A 1 307 ? 23.431 -11.346 -24.243 1.00 41.59 307 ALA A C 1
ATOM 2490 O O . ALA A 1 307 ? 22.454 -10.825 -24.776 1.00 41.59 307 ALA A O 1
ATOM 2491 N N . ASP A 1 308 ? 23.530 -12.654 -24.028 1.00 42.66 308 ASP A N 1
ATOM 2492 C CA . ASP A 1 308 ? 22.653 -13.739 -24.438 1.00 42.66 308 ASP A CA 1
ATOM 2493 C C . ASP A 1 308 ? 22.167 -14.604 -23.257 1.00 42.66 308 ASP A C 1
ATOM 2495 O O . ASP A 1 308 ? 21.600 -15.667 -23.492 1.00 42.66 308 ASP A O 1
ATOM 2499 N N . ALA A 1 309 ? 22.365 -14.193 -21.994 1.00 35.94 309 ALA A N 1
ATOM 2500 C CA . ALA A 1 309 ? 22.017 -15.022 -20.834 1.00 35.94 309 ALA A CA 1
ATOM 2501 C C . ALA A 1 309 ? 20.515 -15.407 -20.824 1.00 35.94 309 ALA A C 1
ATOM 2503 O O . ALA A 1 309 ? 19.665 -14.535 -20.612 1.00 35.94 309 ALA A O 1
ATOM 2504 N N . PRO A 1 310 ? 20.155 -16.696 -21.009 1.00 33.28 310 PRO A N 1
ATOM 2505 C CA . PRO A 1 310 ? 18.768 -17.125 -20.941 1.00 33.28 310 PRO A CA 1
ATOM 2506 C C . PRO A 1 310 ? 18.245 -17.093 -19.497 1.00 33.28 310 PRO A C 1
ATOM 2508 O O . PRO A 1 310 ? 18.969 -17.322 -18.528 1.00 33.28 310 PRO A O 1
ATOM 2511 N N . LEU A 1 311 ? 16.950 -16.782 -19.392 1.00 45.16 311 LEU A N 1
ATOM 2512 C CA . LEU A 1 311 ? 16.167 -16.626 -18.169 1.00 45.16 311 LEU A CA 1
ATOM 2513 C C . LEU A 1 311 ? 16.192 -17.864 -17.244 1.00 45.16 311 LEU A C 1
ATOM 2515 O O . LEU A 1 311 ? 16.127 -18.997 -17.708 1.00 45.16 311 LEU A O 1
ATOM 2519 N N . TYR A 1 312 ? 16.068 -17.584 -15.938 1.00 34.88 312 TYR A N 1
ATOM 2520 C CA . TYR A 1 312 ? 15.859 -18.485 -14.788 1.00 34.88 312 TYR A CA 1
ATOM 2521 C C . TYR A 1 312 ? 17.092 -19.235 -14.265 1.00 34.88 312 TYR A C 1
ATOM 2523 O O . TYR A 1 312 ? 17.576 -20.186 -14.864 1.00 34.88 312 TYR A O 1
ATOM 2531 N N . VAL A 1 313 ? 17.493 -18.892 -13.036 1.00 29.45 313 VAL A N 1
ATOM 2532 C CA . VAL A 1 313 ? 18.265 -19.783 -12.162 1.00 29.45 313 VAL A CA 1
ATOM 2533 C C . VAL A 1 313 ? 17.449 -19.984 -10.889 1.00 29.45 313 VAL A C 1
ATOM 2535 O O . VAL A 1 313 ? 17.267 -19.057 -10.103 1.00 29.45 313 VAL A O 1
ATOM 2538 N N . TRP A 1 314 ? 16.916 -21.192 -10.714 1.00 28.75 314 TRP A N 1
ATOM 2539 C CA . TRP A 1 314 ? 16.473 -21.686 -9.415 1.00 28.75 314 TRP A CA 1
ATOM 2540 C C . TRP A 1 314 ? 17.636 -22.474 -8.816 1.00 28.75 314 TRP A C 1
ATOM 2542 O O . TRP A 1 314 ? 17.983 -23.529 -9.337 1.00 28.75 314 TRP A O 1
ATOM 2552 N N . GLU A 1 315 ? 18.204 -22.010 -7.708 1.00 30.31 315 GLU A N 1
ATOM 2553 C CA . GLU A 1 315 ? 18.884 -22.909 -6.774 1.00 30.31 315 GLU A CA 1
ATOM 2554 C C . GLU A 1 315 ? 17.977 -23.090 -5.559 1.00 30.31 315 GLU A C 1
ATOM 2556 O O . GLU A 1 315 ? 17.963 -22.278 -4.637 1.00 30.31 315 GLU A O 1
ATOM 2561 N N . THR A 1 316 ? 17.186 -24.162 -5.545 1.00 32.31 316 THR A N 1
ATOM 2562 C CA . THR A 1 316 ? 16.649 -24.679 -4.285 1.00 32.31 316 THR A CA 1
ATOM 2563 C C . THR A 1 316 ? 17.599 -25.757 -3.798 1.00 32.31 316 THR A C 1
ATOM 2565 O O . THR A 1 316 ? 17.544 -26.896 -4.262 1.00 32.31 316 THR A O 1
ATOM 2568 N N . GLN A 1 317 ? 18.469 -25.424 -2.847 1.00 32.72 317 GLN A N 1
ATOM 2569 C CA . GLN A 1 317 ? 19.042 -26.469 -2.011 1.00 32.72 317 GLN A CA 1
ATOM 2570 C C . GLN A 1 317 ? 17.917 -27.016 -1.112 1.00 32.72 317 GLN A C 1
ATOM 2572 O O . GLN A 1 317 ? 17.477 -26.335 -0.187 1.00 32.72 317 GLN A O 1
ATOM 2577 N N . ASN A 1 318 ? 17.481 -28.249 -1.412 1.00 35.97 318 ASN A N 1
ATOM 2578 C CA . ASN A 1 318 ? 16.659 -29.163 -0.593 1.00 35.97 318 ASN A CA 1
ATOM 2579 C C . ASN A 1 318 ? 15.112 -29.059 -0.669 1.00 35.97 318 ASN A C 1
ATOM 2581 O O . ASN A 1 318 ? 14.468 -28.781 0.342 1.00 35.97 318 ASN A O 1
ATOM 2585 N N . ASP A 1 319 ? 14.487 -29.401 -1.805 1.00 33.97 319 ASP A N 1
ATOM 2586 C CA . ASP A 1 319 ? 13.080 -29.865 -1.809 1.00 33.97 319 ASP A CA 1
ATOM 2587 C C . ASP A 1 319 ? 12.878 -31.078 -2.742 1.00 33.97 319 ASP A C 1
ATOM 2589 O O . ASP A 1 319 ? 12.860 -30.952 -3.965 1.00 33.97 319 ASP A O 1
ATOM 2593 N N . ASP A 1 320 ? 12.684 -32.262 -2.154 1.00 36.91 320 ASP A N 1
ATOM 2594 C CA . ASP A 1 320 ? 12.557 -33.547 -2.863 1.00 36.91 320 ASP A CA 1
ATOM 2595 C C . ASP A 1 320 ? 11.147 -33.799 -3.450 1.00 36.91 320 ASP A C 1
ATOM 2597 O O . ASP A 1 320 ? 10.840 -34.899 -3.919 1.00 36.91 320 ASP A O 1
ATOM 2601 N N . ARG A 1 321 ? 10.242 -32.808 -3.414 1.00 35.72 321 ARG A N 1
ATOM 2602 C CA . ARG A 1 321 ? 8.829 -32.978 -3.815 1.00 35.72 321 ARG A CA 1
ATOM 2603 C C . ARG A 1 321 ? 8.517 -32.601 -5.264 1.00 35.72 321 ARG A C 1
ATOM 2605 O O . ARG A 1 321 ? 7.374 -32.771 -5.687 1.00 35.72 321 ARG A O 1
ATOM 2612 N N . VAL A 1 322 ? 9.491 -32.137 -6.046 1.00 33.62 322 VAL A N 1
ATOM 2613 C CA . VAL A 1 322 ? 9.272 -31.739 -7.447 1.00 33.62 322 VAL A CA 1
ATOM 2614 C C . VAL A 1 322 ? 10.096 -32.628 -8.375 1.00 33.62 322 VAL A C 1
ATOM 2616 O O . VAL A 1 322 ? 11.267 -32.381 -8.637 1.00 33.62 322 VAL A O 1
ATOM 2619 N N . ARG A 1 323 ? 9.473 -33.694 -8.892 1.00 36.41 323 ARG A N 1
ATOM 2620 C CA . ARG A 1 323 ? 10.045 -34.473 -10.001 1.00 36.41 323 ARG A CA 1
ATOM 2621 C C . ARG A 1 323 ? 9.980 -33.641 -11.286 1.00 36.41 323 ARG A C 1
ATOM 2623 O O . ARG A 1 323 ? 8.932 -33.075 -11.601 1.00 36.41 323 ARG A O 1
ATOM 2630 N N . ALA A 1 324 ? 11.089 -33.615 -12.024 1.00 33.41 324 ALA A N 1
ATOM 2631 C CA . ALA A 1 324 ? 11.324 -32.817 -13.234 1.00 33.41 324 ALA A CA 1
ATOM 2632 C C . ALA A 1 324 ? 10.221 -32.923 -14.312 1.00 33.41 324 ALA A C 1
ATOM 2634 O O . ALA A 1 324 ? 9.973 -31.973 -15.047 1.00 33.41 324 ALA A O 1
ATOM 2635 N N . GLU A 1 325 ? 9.478 -34.029 -14.343 1.00 38.19 325 GLU A N 1
ATOM 2636 C CA . GLU A 1 325 ? 8.407 -34.303 -15.312 1.00 38.19 325 GLU A CA 1
ATOM 2637 C C . GLU A 1 325 ? 7.169 -33.384 -15.182 1.00 38.19 325 GLU A C 1
ATOM 2639 O O . GLU A 1 325 ? 6.317 -33.352 -16.073 1.00 38.19 325 GLU A O 1
ATOM 2644 N N . HIS A 1 326 ? 7.027 -32.626 -14.084 1.00 31.75 326 HIS A N 1
ATOM 2645 C CA . HIS A 1 326 ? 5.911 -31.682 -13.919 1.00 31.75 326 HIS A CA 1
ATOM 2646 C C . HIS A 1 326 ? 6.173 -30.312 -14.574 1.00 31.75 326 HIS A C 1
ATOM 2648 O O . HIS A 1 326 ? 5.224 -29.609 -14.922 1.00 31.75 326 HIS A O 1
ATOM 2654 N N . ALA A 1 327 ? 7.442 -29.942 -14.780 1.00 34.72 327 ALA A N 1
ATOM 2655 C CA . ALA A 1 327 ? 7.829 -28.645 -15.337 1.00 34.72 327 ALA A CA 1
ATOM 2656 C C . ALA A 1 327 ? 7.633 -28.555 -16.864 1.00 34.72 327 ALA A C 1
ATOM 2658 O O . ALA A 1 327 ? 7.409 -27.470 -17.394 1.00 34.72 327 ALA A O 1
ATOM 2659 N N . GLU A 1 328 ? 7.625 -29.686 -17.575 1.00 38.78 328 GLU A N 1
ATOM 2660 C CA . GLU A 1 328 ? 7.537 -29.709 -19.044 1.00 38.78 328 GLU A CA 1
ATOM 2661 C C . GLU A 1 328 ? 6.136 -29.411 -19.604 1.00 38.78 328 GLU A C 1
ATOM 2663 O O . GLU A 1 328 ? 5.985 -29.196 -20.805 1.00 38.78 328 GLU A O 1
ATOM 2668 N N . ARG A 1 329 ? 5.086 -29.358 -18.772 1.00 38.56 329 ARG A N 1
ATOM 2669 C CA . ARG A 1 329 ? 3.708 -29.234 -19.279 1.00 38.56 329 ARG A CA 1
ATOM 2670 C C . ARG A 1 329 ? 3.185 -27.808 -19.482 1.00 38.56 329 ARG A C 1
ATOM 2672 O O . ARG A 1 329 ? 2.189 -27.672 -20.180 1.00 38.56 329 ARG A O 1
ATOM 2679 N N . ASN A 1 330 ? 3.824 -26.762 -18.943 1.00 35.88 330 ASN A N 1
ATOM 2680 C CA . ASN A 1 330 ? 3.241 -25.403 -18.934 1.00 35.88 330 ASN A CA 1
ATOM 2681 C C . ASN A 1 330 ? 4.192 -24.245 -19.319 1.00 35.88 330 ASN A C 1
ATOM 2683 O O . ASN A 1 330 ? 3.897 -23.097 -18.994 1.00 35.88 330 ASN A O 1
ATOM 2687 N N . GLY A 1 331 ? 5.305 -24.485 -20.022 1.00 38.84 331 GLY A N 1
ATOM 2688 C CA . GLY A 1 331 ? 6.270 -23.408 -20.312 1.00 38.84 331 GLY A CA 1
ATOM 2689 C C . GLY A 1 331 ? 7.169 -23.609 -21.531 1.00 38.84 331 GLY A C 1
ATOM 2690 O O . GLY A 1 331 ? 8.362 -23.351 -21.441 1.00 38.84 331 GLY A O 1
ATOM 2691 N N . GLY A 1 332 ? 6.627 -24.080 -22.658 1.00 30.44 332 GLY A N 1
ATOM 2692 C CA . GLY A 1 332 ? 7.405 -24.258 -23.890 1.00 30.44 332 GLY A CA 1
ATOM 2693 C C . GLY A 1 332 ? 7.955 -22.938 -24.452 1.00 30.44 332 GLY A C 1
ATOM 2694 O O . GLY A 1 332 ? 7.190 -22.025 -24.758 1.00 30.44 332 GLY A O 1
ATOM 2695 N N . VAL A 1 333 ? 9.279 -22.872 -24.604 1.00 34.84 333 VAL A N 1
ATOM 2696 C CA . VAL A 1 333 ? 10.027 -21.826 -25.317 1.00 34.84 333 VAL A CA 1
ATOM 2697 C C . VAL A 1 333 ? 9.973 -22.104 -26.825 1.00 34.84 333 VAL A C 1
ATOM 2699 O O . VAL A 1 333 ? 10.122 -23.246 -27.255 1.00 34.84 333 VAL A O 1
ATOM 2702 N N . PHE A 1 334 ? 9.745 -21.059 -27.622 1.00 32.53 334 PHE A N 1
ATOM 2703 C CA . PHE A 1 334 ? 9.874 -21.080 -29.081 1.00 32.53 334 PHE A CA 1
ATOM 2704 C C . PHE A 1 334 ? 11.343 -20.825 -29.452 1.00 32.53 334 PHE A C 1
ATOM 2706 O O . PHE A 1 334 ? 11.915 -19.841 -28.989 1.00 32.53 334 PHE A O 1
ATOM 2713 N N . ASP A 1 335 ? 11.929 -21.684 -30.286 1.00 39.56 335 ASP A N 1
ATOM 2714 C CA . ASP A 1 335 ? 13.258 -21.499 -30.881 1.00 39.56 335 ASP A CA 1
ATOM 2715 C C . ASP A 1 335 ? 13.094 -21.073 -32.352 1.00 39.56 335 ASP A C 1
ATOM 2717 O O . ASP A 1 335 ? 12.399 -21.738 -33.126 1.00 39.56 335 ASP A O 1
ATOM 2721 N N . ALA A 1 336 ? 13.682 -19.932 -32.723 1.00 34.66 336 ALA A N 1
ATOM 2722 C CA . ALA A 1 336 ? 13.615 -19.370 -34.072 1.00 34.66 336 ALA A CA 1
ATOM 2723 C C . ALA A 1 336 ? 14.581 -20.053 -35.056 1.00 34.66 336 ALA A C 1
ATOM 2725 O O . ALA A 1 336 ? 14.376 -19.958 -36.267 1.00 34.66 336 ALA A O 1
ATOM 2726 N N . GLU A 1 337 ? 15.596 -20.766 -34.563 1.00 35.59 337 GLU A N 1
ATOM 2727 C CA . GLU A 1 337 ? 16.592 -21.440 -35.401 1.00 35.59 337 GLU A CA 1
ATOM 2728 C C . GLU A 1 337 ? 16.170 -22.866 -35.790 1.00 35.59 337 GLU A C 1
ATOM 2730 O O . GLU A 1 337 ? 16.778 -23.470 -36.675 1.00 35.59 337 GLU A O 1
ATOM 2735 N N . ASN A 1 338 ? 15.083 -23.390 -35.204 1.00 38.28 338 ASN A N 1
ATOM 2736 C CA . ASN A 1 338 ? 14.568 -24.723 -35.514 1.00 38.28 338 ASN A CA 1
ATOM 2737 C C . ASN A 1 338 ? 13.022 -24.790 -35.487 1.00 38.28 338 ASN A C 1
ATOM 2739 O O . ASN A 1 338 ? 12.421 -25.250 -34.508 1.00 38.28 338 ASN A O 1
ATOM 2743 N N . PRO A 1 339 ? 12.328 -24.333 -36.550 1.00 36.47 339 PRO A N 1
ATOM 2744 C CA . PRO A 1 339 ? 10.872 -24.379 -36.595 1.00 36.47 339 PRO A CA 1
ATOM 2745 C C . PRO A 1 339 ? 10.375 -25.833 -36.593 1.00 36.47 339 PRO A C 1
ATOM 2747 O O . PRO A 1 339 ? 10.750 -26.640 -37.442 1.00 36.47 339 PRO A O 1
ATOM 2750 N N . GLN A 1 340 ? 9.487 -26.158 -35.646 1.00 37.00 340 GLN A N 1
ATOM 2751 C CA . GLN A 1 340 ? 8.838 -27.470 -35.548 1.00 37.00 340 GLN A CA 1
ATOM 2752 C C . GLN A 1 340 ? 8.217 -27.881 -36.902 1.00 37.00 340 GLN A C 1
ATOM 2754 O O . GLN A 1 340 ? 7.537 -27.061 -37.534 1.00 37.00 340 GLN A O 1
ATOM 2759 N N . PRO A 1 341 ? 8.385 -29.137 -37.362 1.00 35.81 341 PRO A N 1
ATOM 2760 C CA . PRO A 1 341 ? 7.797 -29.576 -38.620 1.00 35.81 341 PRO A CA 1
ATOM 2761 C C . PRO A 1 341 ? 6.267 -29.495 -38.548 1.00 35.81 341 PRO A C 1
ATOM 2763 O O . PRO A 1 341 ? 5.645 -29.950 -37.584 1.00 35.81 341 PRO A O 1
ATOM 2766 N N . ARG A 1 342 ? 5.648 -28.907 -39.583 1.00 35.78 342 ARG A N 1
ATOM 2767 C CA . ARG A 1 342 ? 4.186 -28.802 -39.706 1.00 35.78 342 ARG A CA 1
ATOM 2768 C C . ARG A 1 342 ? 3.566 -30.192 -39.545 1.00 35.78 342 ARG A C 1
ATOM 2770 O O . ARG A 1 342 ? 3.784 -31.060 -40.387 1.00 35.78 342 ARG A O 1
ATOM 2777 N N . ARG A 1 343 ? 2.759 -30.394 -38.497 1.00 35.41 343 ARG A N 1
ATOM 2778 C CA . ARG A 1 343 ? 1.904 -31.582 -38.389 1.00 35.41 343 ARG A CA 1
ATOM 2779 C C . ARG A 1 343 ? 0.943 -31.590 -39.577 1.00 35.41 343 ARG A C 1
ATOM 2781 O O . ARG A 1 343 ? 0.141 -30.672 -39.737 1.00 35.41 343 ARG A O 1
ATOM 2788 N N . SER A 1 344 ? 1.035 -32.624 -40.403 1.00 37.19 344 SER A N 1
ATOM 2789 C CA . SER A 1 344 ? 0.023 -32.965 -41.393 1.00 37.19 344 SER A CA 1
ATOM 2790 C C . SER A 1 344 ? -1.301 -33.211 -40.670 1.00 37.19 344 SER A C 1
ATOM 2792 O O . SER A 1 344 ? -1.417 -34.090 -39.818 1.00 37.19 344 SER A O 1
ATOM 2794 N N . VAL A 1 345 ? -2.302 -32.394 -40.992 1.00 35.28 345 VAL A N 1
ATOM 2795 C CA . VAL A 1 345 ? -3.681 -32.607 -40.556 1.00 35.28 345 VAL A CA 1
ATOM 2796 C C . VAL A 1 345 ? -4.206 -33.813 -41.326 1.00 35.28 345 VAL A C 1
ATOM 2798 O O . VAL A 1 345 ? -4.460 -33.726 -42.525 1.00 35.28 345 VAL A O 1
ATOM 2801 N N . GLN A 1 346 ? -4.334 -34.951 -40.651 1.00 39.72 346 GLN A N 1
ATOM 2802 C CA . GLN A 1 346 ? -5.109 -36.070 -41.167 1.00 39.72 346 GLN A CA 1
ATOM 2803 C C . GLN A 1 346 ? -6.584 -35.747 -40.909 1.00 39.72 346 GLN A C 1
ATOM 2805 O O . GLN A 1 346 ? -7.019 -35.671 -39.760 1.00 39.72 346 GLN A O 1
ATOM 2810 N N . LEU A 1 347 ? -7.328 -35.470 -41.981 1.00 34.97 347 LEU A N 1
ATOM 2811 C CA . LEU A 1 347 ? -8.780 -35.322 -41.925 1.00 34.97 347 LEU A CA 1
ATOM 2812 C C . LEU A 1 347 ? -9.408 -36.689 -41.608 1.00 34.97 347 LEU A C 1
ATOM 2814 O O . LEU A 1 347 ? -8.988 -37.684 -42.206 1.00 34.97 347 LEU A O 1
ATOM 2818 N N . PRO A 1 348 ? -10.386 -36.765 -40.691 1.00 42.69 348 PRO A N 1
ATOM 2819 C CA . PRO A 1 348 ? -11.115 -38.001 -40.454 1.00 42.69 348 PRO A CA 1
ATOM 2820 C C . PRO A 1 348 ? -12.020 -38.314 -41.655 1.00 42.69 348 PRO A C 1
ATOM 2822 O O . PRO A 1 348 ? -12.681 -37.417 -42.182 1.00 42.69 348 PRO A O 1
ATOM 2825 N N . LEU A 1 349 ? -11.992 -39.581 -42.082 1.00 49.22 349 LEU A N 1
ATOM 2826 C CA . LEU A 1 349 ? -12.910 -40.180 -43.058 1.00 49.22 349 LEU A CA 1
ATOM 2827 C C . LEU A 1 349 ? -14.324 -40.320 -42.490 1.00 49.22 349 LEU A C 1
ATOM 2829 O O . LEU A 1 349 ? -14.431 -40.646 -41.283 1.00 49.22 349 LEU A O 1
#

Secondary structure (DSSP, 8-state):
-PPP-B-PPTTGGGTT--TTS-HHHHHHHHHHHHHHHHTTBHHHHHHHTS-HHHHHHHHHHHHSTTSTT--HHHHHHHS-EEEEEEEE-TTSSEEEEEEEEETTEEEEEEETHHHHHHHHHHHHHHTT-S-TT--HHHHHHHGGGSS-TTTS-STTHHHHHHHHHHHHHHHHGGG--HHHHHHHHHHHGGGS-EEEGGGEEESEEE--TT--HHHHHHHHTS-HHHHHHH-TT-S-TT-PPTTPEEEPPPGGG--S--HHHHHHHHTSHHHHT--SHHHHHHHHHHHHHHHHHHHHHHHHHHTT--TT--S-----SS-TT--GGGGGGS-PPPPSSSPPPPPP-----